Protein AF-0000000071015597 (afdb_homodimer)

Solvent-accessible surface area (backbone atoms only — not comparable to full-atom values): 14481 Å² total; per-residue (Å²): 130,64,57,39,40,35,39,35,37,66,24,44,44,65,69,58,46,46,48,41,46,37,55,70,66,57,22,50,72,36,44,67,60,99,52,34,41,32,31,37,57,75,67,20,45,37,32,45,31,61,30,78,78,44,62,55,61,81,45,61,45,81,52,94,91,37,74,42,58,47,45,27,34,41,39,42,33,54,57,70,58,40,53,51,47,52,52,44,41,51,73,72,67,56,67,55,78,40,62,79,43,77,39,52,77,95,42,74,43,36,27,37,36,31,30,34,58,51,95,41,30,49,38,33,38,43,28,21,43,94,46,78,75,28,78,54,36,108,130,63,56,37,40,34,38,36,36,65,23,44,44,65,68,58,46,46,49,42,46,37,57,71,67,58,22,52,72,35,43,68,61,100,53,34,39,31,31,36,58,76,68,20,44,37,30,45,30,60,29,78,78,43,63,52,62,81,44,59,44,82,52,95,92,37,74,41,58,47,46,28,32,41,40,41,34,52,58,69,57,38,52,50,47,52,52,46,41,52,72,70,68,54,68,56,78,41,63,81,43,76,40,52,75,96,42,76,44,36,28,38,38,33,26,35,58,52,96,40,32,51,38,34,39,43,30,21,43,94,45,78,73,29,79,54,36,110

Nearest PDB structures (foldseek):
  3rri-assembly1_A  TM=9.000E-01  e=1.721E-13  Alicyclobacillus acidocaldarius subsp. acidocaldarius DSM 446
  4nb2-assembly1_A  TM=8.132E-01  e=4.014E-09  Staphylococcus aureus subsp. aureus N315
  4naz-assembly1_A  TM=7.821E-01  e=4.014E-09  Staphylococcus aureus subsp. aureus N315
  4nb1-assembly1_A  TM=8.183E-01  e=1.253E-08  Staphylococcus aureus subsp. aureus N315
  4mym-assembly1_A-2  TM=6.685E-01  e=1.077E-07  Nocardioides sp. JS614

Organism: NCBI:txid2759526

pLDDT: mean 95.45, std 4.07, range [83.31, 98.88]

Radius of gyration: 17.62 Å; Cα contacts (8 Å, |Δi|>4): 643; chains: 2; bounding box: 44×46×38 Å

Foldseek 3Di:
DDAAAEEEDEFLDVVLVCCCCCPLQVWDWDDDDPAKTWTQRVNHTYMYGHDNPQAAFDQFDDDQRDTHTPPEEEEADAPVVVVVSLVSCVVVVFDWPAHWDWGPVPHQLTKTKTWGARPRNHIYMYIYDPDPVSNPGD/DDAAAEEEDEFLDVVLVCCCCCPLQVWDWDDDDPAKTWTQRVNHTYMYGHDNPQAAQDQFDDDQRDTHTPPEEEEADAPVVVVVSLVSCVVVVFDWPAHWDWGPVPHQLTKTKTWGARPRNHIYMYIYDPDPVSNPTD

Secondary structure (DSSP, 8-state):
-PPPEEEEEEES-HHHHIIIIIIIS-PEEEEE-SSEEEEEETTEEEEEEE-TT------EEEETTEEEESSEEEEEE-HHHHHHHHHHHHHTTPPEEEEEEEESTTSTT-EEEEEEE-TT--EEEEEE-SSGGGTT--/-PPPEEEEEEES-HHHHIIIIIIIS-PEEEEE-SSEEEEEETTEEEEEEE-TT------EEEETTEEEESSEEEEEE-HHHHHHHHHHHHHTTPPEEEEEEEESTTSTT-EEEEEEE-TT--EEEEEE-SSGGGTT--

Structure (mmCIF, N/CA/C/O backbone):
data_AF-0000000071015597-model_v1
#
loop_
_entity.id
_entity.type
_entity.pdbx_description
1 polymer 'VOC family protein'
#
loop_
_atom_site.group_PDB
_atom_site.id
_atom_site.type_symbol
_atom_site.label_atom_id
_atom_site.label_alt_id
_atom_site.label_comp_id
_atom_site.label_asym_id
_atom_site.label_entity_id
_atom_site.label_seq_id
_atom_site.pdbx_PDB_ins_code
_atom_site.Cartn_x
_atom_site.Cartn_y
_atom_site.Cartn_z
_atom_site.occupancy
_atom_site.B_iso_or_equiv
_atom_site.auth_seq_id
_atom_site.auth_comp_id
_atom_site.auth_asym_id
_atom_site.auth_atom_id
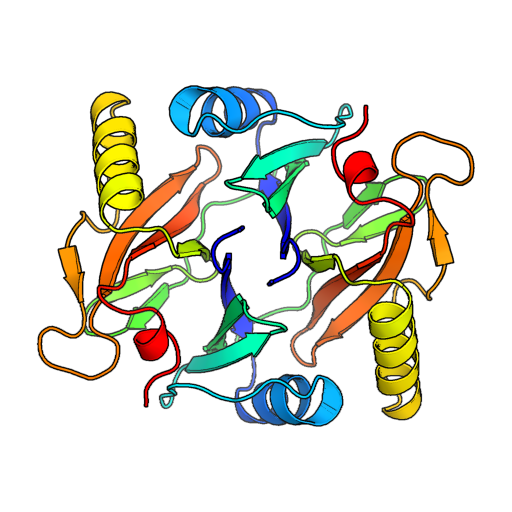_atom_site.pdbx_PDB_model_num
ATOM 1 N N . MET A 1 1 ? 3.605 -4.27 18.156 1 84.38 1 MET A N 1
ATOM 2 C CA . MET A 1 1 ? 2.898 -4.879 17.031 1 84.38 1 MET A CA 1
ATOM 3 C C . MET A 1 1 ? 2.629 -3.852 15.938 1 84.38 1 MET A C 1
ATOM 5 O O . MET A 1 1 ? 2.232 -2.721 16.219 1 84.38 1 MET A O 1
ATOM 9 N N . ILE A 1 2 ? 2.861 -4.164 14.633 1 94.38 2 ILE A N 1
ATOM 10 C CA . ILE A 1 2 ? 2.689 -3.162 13.586 1 94.38 2 ILE A CA 1
ATOM 11 C C . ILE A 1 2 ? 1.202 -2.887 13.375 1 94.38 2 ILE A C 1
ATOM 13 O O . ILE A 1 2 ? 0.354 -3.689 13.773 1 94.38 2 ILE A O 1
ATOM 17 N N . ARG A 1 3 ? 0.887 -1.671 12.906 1 97.5 3 ARG A N 1
ATOM 18 C CA . ARG A 1 3 ? -0.474 -1.214 12.641 1 97.5 3 ARG A CA 1
ATOM 19 C C . ARG A 1 3 ? -0.886 -1.519 11.211 1 97.5 3 ARG A C 1
ATOM 21 O O . ARG A 1 3 ? -0.033 -1.672 10.328 1 97.5 3 ARG A O 1
ATOM 28 N N . PRO A 1 4 ? -2.195 -1.673 10.938 1 98.19 4 PRO A N 1
ATOM 29 C CA . PRO A 1 4 ? -2.627 -2.002 9.578 1 98.19 4 PRO A CA 1
ATOM 30 C C . PRO A 1 4 ? -2.23 -0.937 8.555 1 98.19 4 PRO A C 1
ATOM 32 O O . PRO A 1 4 ? -2.289 0.26 8.852 1 98.19 4 PRO A O 1
ATOM 35 N N . PHE A 1 5 ? -1.767 -1.398 7.41 1 98.81 5 PHE A N 1
ATOM 36 C CA . PHE A 1 5 ? -1.546 -0.527 6.262 1 98.81 5 PHE A CA 1
ATOM 37 C C . PHE A 1 5 ? -2.859 -0.22 5.555 1 98.81 5 PHE A C 1
ATOM 39 O O . PHE A 1 5 ? -3.832 -0.968 5.688 1 98.81 5 PHE A O 1
ATOM 46 N N . HIS A 1 6 ? -2.934 0.905 4.867 1 98.75 6 HIS A N 1
ATOM 47 C CA . HIS A 1 6 ? -4.07 1.326 4.062 1 98.75 6 HIS A CA 1
ATOM 48 C C . HIS A 1 6 ? -3.643 1.659 2.635 1 98.75 6 HIS A C 1
ATOM 50 O O . HIS A 1 6 ? -2.689 2.414 2.43 1 98.75 6 HIS A O 1
ATOM 56 N N . LEU A 1 7 ? -4.262 1.095 1.661 1 98.88 7 LEU A N 1
ATOM 57 C CA . LEU A 1 7 ? -4.012 1.386 0.254 1 98.88 7 LEU A CA 1
ATOM 58 C C . LEU A 1 7 ? -5.32 1.49 -0.521 1 98.88 7 LEU A C 1
ATOM 60 O O . LEU A 1 7 ? -6.172 0.605 -0.429 1 98.88 7 LEU A O 1
ATOM 64 N N . ALA A 1 8 ? -5.508 2.549 -1.212 1 98.81 8 ALA A N 1
ATOM 65 C CA . ALA A 1 8 ? -6.566 2.705 -2.205 1 98.81 8 ALA A CA 1
ATOM 66 C C . ALA A 1 8 ? -5.996 2.693 -3.621 1 98.81 8 ALA A C 1
ATOM 68 O O . ALA A 1 8 ? -4.973 3.326 -3.893 1 98.81 8 ALA A O 1
ATOM 69 N N . PHE A 1 9 ? -6.559 1.947 -4.48 1 98.62 9 PHE A N 1
ATOM 70 C CA . PHE A 1 9 ? -6.055 1.777 -5.84 1 98.62 9 PHE A CA 1
ATOM 71 C C . PHE A 1 9 ? -7.199 1.618 -6.828 1 98.62 9 PHE A C 1
ATOM 73 O O . PHE A 1 9 ? -8.312 1.245 -6.445 1 98.62 9 PHE A O 1
ATOM 80 N N . PRO A 1 10 ? -6.988 1.974 -8.062 1 98.38 10 PRO A N 1
ATOM 81 C CA . PRO A 1 10 ? -8.07 1.931 -9.055 1 98.38 10 PRO A CA 1
ATOM 82 C C . PRO A 1 10 ? -8.312 0.524 -9.594 1 98.38 10 PRO A C 1
ATOM 84 O O . PRO A 1 10 ? -7.371 -0.253 -9.758 1 98.38 10 PRO A O 1
ATOM 87 N N . VAL A 1 11 ? -9.531 0.212 -9.859 1 98.56 11 VAL A N 1
ATOM 88 C CA . VAL A 1 11 ? -9.93 -0.973 -10.617 1 98.56 11 VAL A CA 1
ATOM 89 C C . VAL A 1 11 ? -10.938 -0.583 -11.688 1 98.56 11 VAL A C 1
ATOM 91 O O . VAL A 1 11 ? -11.727 0.35 -11.508 1 98.56 11 VAL A O 1
ATOM 94 N N . HIS A 1 12 ? -10.992 -1.301 -12.812 1 98.12 12 HIS A N 1
ATOM 95 C CA . HIS A 1 12 ? -11.875 -0.946 -13.922 1 98.12 12 HIS A CA 1
ATOM 96 C C . HIS A 1 12 ? -13.266 -1.544 -13.727 1 98.12 12 HIS A C 1
ATOM 98 O O . HIS A 1 12 ? -14.219 -1.151 -14.414 1 98.12 12 HIS A O 1
ATOM 104 N N . ASP A 1 13 ? -13.359 -2.529 -12.797 1 98.12 13 ASP A N 1
ATOM 105 C CA . ASP A 1 13 ? -14.594 -3.275 -12.594 1 98.12 13 ASP A CA 1
ATOM 106 C C . ASP A 1 13 ? -14.68 -3.809 -11.164 1 98.12 13 ASP A C 1
ATOM 108 O O . ASP A 1 13 ? -13.875 -4.645 -10.758 1 98.12 13 ASP A O 1
ATOM 112 N N . LEU A 1 14 ? -15.695 -3.393 -10.367 1 98.19 14 LEU A N 1
ATOM 113 C CA . LEU A 1 14 ? -15.789 -3.748 -8.953 1 98.19 14 LEU A CA 1
ATOM 114 C C . LEU A 1 14 ? -16.203 -5.207 -8.789 1 98.19 14 LEU A C 1
ATOM 116 O O . LEU A 1 14 ? -15.773 -5.871 -7.844 1 98.19 14 LEU A O 1
ATOM 120 N N . ALA A 1 15 ? -17.031 -5.695 -9.695 1 98.38 15 ALA A N 1
ATOM 121 C CA . ALA A 1 15 ? -17.422 -7.102 -9.617 1 98.38 15 ALA A CA 1
ATOM 122 C C . ALA A 1 15 ? -16.219 -8.016 -9.828 1 98.38 15 ALA A C 1
ATOM 124 O O . ALA A 1 15 ? -16.062 -9.023 -9.133 1 98.38 15 ALA A O 1
ATOM 125 N N . ALA A 1 16 ? -15.43 -7.668 -10.812 1 98.31 16 ALA A N 1
ATOM 126 C CA . ALA A 1 16 ? -14.203 -8.422 -11.047 1 98.31 16 ALA A CA 1
ATOM 127 C C . ALA A 1 16 ? -13.273 -8.344 -9.844 1 98.31 16 ALA A C 1
ATOM 129 O O . ALA A 1 16 ? -12.641 -9.344 -9.469 1 98.31 16 ALA A O 1
ATOM 130 N N . ALA A 1 17 ? -13.188 -7.176 -9.219 1 98.62 17 ALA A N 1
ATOM 131 C CA . ALA A 1 17 ? -12.359 -7 -8.031 1 98.62 17 ALA A CA 1
ATOM 132 C C . ALA A 1 17 ? -12.859 -7.875 -6.883 1 98.62 17 ALA A C 1
ATOM 134 O O . ALA A 1 17 ? -12.062 -8.531 -6.207 1 98.62 17 ALA A O 1
ATOM 135 N N . ARG A 1 18 ? -14.125 -7.855 -6.684 1 98.38 18 ARG A N 1
ATOM 136 C CA . ARG A 1 18 ? -14.727 -8.664 -5.621 1 98.38 18 ARG A CA 1
ATOM 137 C C . ARG A 1 18 ? -14.438 -10.141 -5.832 1 98.38 18 ARG A C 1
ATOM 139 O O . ARG A 1 18 ? -14.102 -10.852 -4.883 1 98.38 18 ARG A O 1
ATOM 146 N N . ALA A 1 19 ? -14.57 -10.602 -7.047 1 98.19 19 ALA A N 1
ATOM 147 C CA . ALA A 1 19 ? -14.312 -12 -7.363 1 98.19 19 ALA A CA 1
ATOM 148 C C . ALA A 1 19 ? -12.852 -12.367 -7.102 1 98.19 19 ALA A C 1
ATOM 150 O O . ALA A 1 19 ? -12.562 -13.461 -6.605 1 98.19 19 ALA A O 1
ATOM 151 N N . PHE A 1 20 ? -11.992 -11.484 -7.41 1 98.75 20 PHE A N 1
ATOM 152 C CA . PHE A 1 20 ? -10.562 -11.742 -7.266 1 98.75 20 PHE A CA 1
ATOM 153 C C . PHE A 1 20 ? -10.141 -11.633 -5.809 1 98.75 20 PHE A C 1
ATOM 155 O O . PHE A 1 20 ? -9.633 -12.602 -5.23 1 98.75 20 PHE A O 1
ATOM 162 N N . TYR A 1 21 ? -10.281 -10.484 -5.156 1 98.81 21 TYR A N 1
ATOM 163 C CA . TYR A 1 21 ? -9.781 -10.242 -3.809 1 98.81 21 TYR A CA 1
ATOM 164 C C . TYR A 1 21 ? -10.578 -11.039 -2.781 1 98.81 21 TYR A C 1
ATOM 166 O O . TYR A 1 21 ? -10.008 -11.57 -1.827 1 98.81 21 TYR A O 1
ATOM 174 N N . GLY A 1 22 ? -11.875 -11.094 -2.996 1 97.81 22 GLY A N 1
ATOM 175 C CA . GLY A 1 22 ? -12.703 -11.883 -2.096 1 97.81 22 GLY A CA 1
ATOM 176 C C . GLY A 1 22 ? -12.594 -13.375 -2.33 1 97.81 22 GLY A C 1
ATOM 177 O O . GLY A 1 22 ? -12.5 -14.148 -1.378 1 97.81 22 GLY A O 1
ATOM 178 N N . GLY A 1 23 ? -12.68 -13.836 -3.582 1 96.69 23 GLY A N 1
ATOM 179 C CA . GLY A 1 23 ? -12.672 -15.242 -3.945 1 96.69 23 GLY A CA 1
ATOM 180 C C . GLY A 1 23 ? -11.281 -15.844 -3.963 1 96.69 23 GLY A C 1
ATOM 181 O O . GLY A 1 23 ? -10.859 -16.484 -2.994 1 96.69 23 GLY A O 1
ATOM 182 N N . VAL A 1 24 ? -10.5 -15.414 -4.91 1 96.81 24 VAL A N 1
ATOM 183 C CA . VAL A 1 24 ? -9.18 -16 -5.141 1 96.81 24 VAL A CA 1
ATOM 184 C C . VAL A 1 24 ? -8.266 -15.688 -3.955 1 96.81 24 VAL A C 1
ATOM 186 O O . VAL A 1 24 ? -7.613 -16.594 -3.416 1 96.81 24 VAL A O 1
ATOM 189 N N . MET A 1 25 ? -8.266 -14.469 -3.488 1 98.06 25 MET A N 1
ATOM 190 C CA . MET A 1 25 ? -7.332 -14.031 -2.451 1 98.06 25 MET A CA 1
ATOM 191 C C . MET A 1 25 ? -7.883 -14.336 -1.062 1 98.06 25 MET A C 1
ATOM 193 O O . MET A 1 25 ? -7.145 -14.305 -0.077 1 98.06 25 MET A O 1
ATOM 197 N N . GLY A 1 26 ? -9.203 -14.516 -0.986 1 97.38 26 GLY A N 1
ATOM 198 C CA . GLY A 1 26 ? -9.812 -14.906 0.274 1 97.38 26 GLY A CA 1
ATOM 199 C C . GLY A 1 26 ? -9.969 -13.75 1.248 1 97.38 26 GLY A C 1
ATOM 200 O O . GLY A 1 26 ? -10.078 -13.969 2.457 1 97.38 26 GLY A O 1
ATOM 201 N N . CYS A 1 27 ? -9.922 -12.531 0.77 1 97.75 27 CYS A N 1
ATOM 202 C CA . CYS A 1 27 ? -10.047 -11.367 1.641 1 97.75 27 CYS A CA 1
ATOM 203 C C . CYS A 1 27 ? -11.492 -11.164 2.076 1 97.75 27 CYS A C 1
ATOM 205 O O . CYS A 1 27 ? -12.398 -11.188 1.248 1 97.75 27 CYS A O 1
ATOM 207 N N . ALA A 1 28 ? -11.68 -10.969 3.352 1 97.31 28 ALA A N 1
ATOM 208 C CA . ALA A 1 28 ? -12.992 -10.531 3.82 1 97.31 28 ALA A CA 1
ATOM 209 C C . ALA A 1 28 ? -13.32 -9.133 3.307 1 97.31 28 ALA A C 1
ATOM 211 O O . ALA A 1 28 ? -12.445 -8.266 3.258 1 97.31 28 ALA A O 1
ATOM 212 N N . GLU A 1 29 ? -14.594 -8.945 2.961 1 96.31 29 GLU A N 1
ATOM 213 C CA . GLU A 1 29 ? -15.062 -7.641 2.52 1 96.31 29 GLU A CA 1
ATOM 214 C C . GLU A 1 29 ? -15.539 -6.797 3.701 1 96.31 29 GLU A C 1
ATOM 216 O O . GLU A 1 29 ? -16.188 -7.309 4.613 1 96.31 29 GLU A O 1
ATOM 221 N N . GLY A 1 30 ? -15.078 -5.566 3.756 1 93.81 30 GLY A N 1
ATOM 222 C C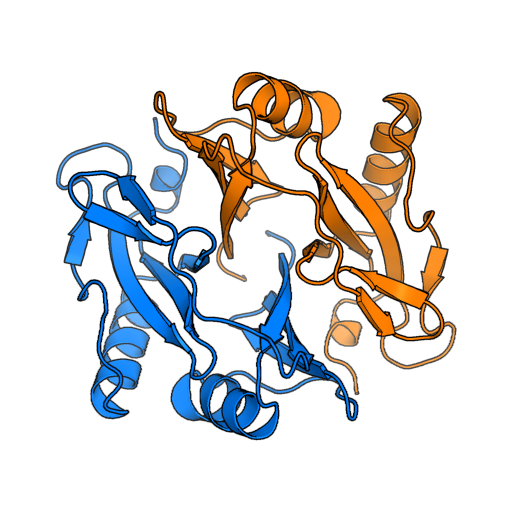A . GLY A 1 30 ? -15.609 -4.605 4.707 1 93.81 30 GLY A CA 1
ATOM 223 C C . GLY A 1 30 ? -16.75 -3.779 4.145 1 93.81 30 GLY A C 1
ATOM 224 O O . GLY A 1 30 ? -17.703 -4.324 3.574 1 93.81 30 GLY A O 1
ATOM 225 N N . ARG A 1 31 ? -16.719 -2.461 4.398 1 92 31 ARG A N 1
ATOM 226 C CA . ARG A 1 31 ? -17.703 -1.543 3.836 1 92 31 ARG A CA 1
ATOM 227 C C . ARG A 1 31 ? -17.531 -1.417 2.326 1 92 31 ARG A C 1
ATOM 229 O O . ARG A 1 31 ? -16.438 -1.615 1.801 1 92 31 ARG A O 1
ATOM 236 N N . SER A 1 32 ? -18.609 -1.176 1.72 1 93.94 32 SER A N 1
ATOM 237 C CA . SER A 1 32 ? -18.562 -0.966 0.277 1 93.94 32 SER A CA 1
ATOM 238 C C . SER A 1 32 ? -19.641 0.028 -0.166 1 93.94 32 SER A C 1
ATOM 240 O O . SER A 1 32 ? -20.516 0.388 0.616 1 93.94 32 SER A O 1
ATOM 242 N N . SER A 1 33 ? -19.422 0.57 -1.292 1 93.31 33 SER A N 1
ATOM 243 C CA . SER A 1 33 ? -20.375 1.414 -1.993 1 93.31 33 SER A CA 1
ATOM 244 C C . SER A 1 33 ? -20.484 1.021 -3.463 1 93.31 33 SER A C 1
ATOM 246 O O . SER A 1 33 ? -20 -0.035 -3.867 1 93.31 33 SER A O 1
ATOM 248 N N . GLU A 1 34 ? -21.203 1.851 -4.223 1 95.31 34 GLU A N 1
ATOM 249 C CA . GLU A 1 34 ? -21.281 1.624 -5.664 1 95.31 34 GLU A CA 1
ATOM 250 C C . GLU A 1 34 ? -19.969 1.965 -6.352 1 95.31 34 GLU A C 1
ATOM 252 O O . GLU A 1 34 ? -19.734 1.587 -7.504 1 95.31 34 GLU A O 1
ATOM 257 N N . ARG A 1 35 ? -19.062 2.613 -5.582 1 96.19 35 ARG A N 1
ATOM 258 C CA . ARG A 1 35 ? -17.875 3.135 -6.262 1 96.19 35 ARG A CA 1
ATOM 259 C C . ARG A 1 35 ? -16.609 2.537 -5.68 1 96.19 35 ARG A C 1
ATOM 261 O O . ARG A 1 35 ? -15.523 2.689 -6.254 1 96.19 35 ARG A O 1
ATOM 268 N N . TRP A 1 36 ? -16.703 1.847 -4.543 1 97 36 TRP A N 1
ATOM 269 C CA . TRP A 1 36 ? -15.492 1.293 -3.941 1 97 36 TRP A CA 1
ATOM 270 C C . TRP A 1 36 ? -15.828 0.124 -3.023 1 97 36 TRP A C 1
ATOM 272 O O . TRP A 1 36 ? -16.969 -0.013 -2.574 1 97 36 TRP A O 1
ATOM 282 N N . ILE A 1 37 ? -14.898 -0.746 -2.789 1 97.38 37 ILE A N 1
ATOM 283 C CA . ILE A 1 37 ? -15.031 -1.903 -1.91 1 97.38 37 ILE A CA 1
ATOM 284 C C . ILE A 1 37 ? -13.812 -1.996 -0.993 1 97.38 37 ILE A C 1
ATOM 286 O O . ILE A 1 37 ? -12.672 -1.961 -1.461 1 97.38 37 ILE A O 1
ATOM 290 N N . ASP A 1 38 ? -14.086 -2.15 0.263 1 96.69 38 ASP A N 1
ATOM 291 C CA . ASP A 1 38 ? -13.055 -2.396 1.269 1 96.69 38 ASP A CA 1
ATOM 292 C C . ASP A 1 38 ? -12.781 -3.891 1.413 1 96.69 38 ASP A C 1
ATOM 294 O O . ASP A 1 38 ? -13.711 -4.695 1.526 1 96.69 38 ASP A O 1
ATOM 298 N N . PHE A 1 39 ? -11.453 -4.242 1.392 1 98.19 39 PHE A N 1
ATOM 299 C CA . PHE A 1 39 ? -11.07 -5.629 1.628 1 98.19 39 PHE A CA 1
ATOM 300 C C . PHE A 1 39 ? -10.055 -5.723 2.764 1 98.19 39 PHE A C 1
ATOM 302 O O . PHE A 1 39 ? -9.219 -4.832 2.93 1 98.19 39 PHE A O 1
ATOM 309 N N . ASP A 1 40 ? -10.117 -6.746 3.541 1 98.12 40 ASP A N 1
ATOM 310 C CA . ASP A 1 40 ? -9.094 -7.117 4.512 1 98.12 40 ASP A CA 1
ATOM 311 C C . ASP A 1 40 ? -8.031 -8.008 3.875 1 98.12 40 ASP A C 1
ATOM 313 O O . ASP A 1 40 ? -8.234 -9.219 3.734 1 98.12 40 ASP A O 1
ATOM 317 N N . LEU A 1 41 ? -6.934 -7.488 3.467 1 98.38 41 LEU A N 1
ATOM 318 C CA . LEU A 1 41 ? -5.816 -8.258 2.932 1 98.38 41 LEU A CA 1
ATOM 319 C C . LEU A 1 41 ? -4.828 -8.617 4.035 1 98.38 41 LEU A C 1
ATOM 321 O O . LEU A 1 41 ? -3.885 -7.867 4.297 1 98.38 41 LEU A O 1
ATOM 325 N N . PHE A 1 42 ? -4.969 -9.75 4.684 1 97.56 42 PHE A N 1
ATOM 326 C CA . PHE A 1 42 ? -4.102 -10.242 5.75 1 97.56 42 PHE A CA 1
ATOM 327 C C . PHE A 1 42 ? -4 -9.219 6.875 1 97.56 42 PHE A C 1
ATOM 329 O O . PHE A 1 42 ? -2.912 -8.977 7.398 1 97.56 42 PHE A O 1
ATOM 336 N N . GLY A 1 43 ? -5.059 -8.523 7.156 1 96.88 43 GLY A N 1
ATOM 337 C CA . GLY A 1 43 ? -5.086 -7.578 8.258 1 96.88 43 GLY A CA 1
ATOM 338 C C . GLY A 1 43 ? -4.918 -6.141 7.812 1 96.88 43 GLY A C 1
ATOM 339 O O . GLY A 1 43 ? -5.047 -5.215 8.617 1 96.88 43 GLY A O 1
ATOM 340 N N . HIS A 1 44 ? -4.621 -5.91 6.547 1 98.44 44 HIS A N 1
ATOM 341 C CA . HIS A 1 44 ? -4.441 -4.574 5.992 1 98.44 44 HIS A CA 1
ATOM 342 C C . HIS A 1 44 ? -5.68 -4.121 5.227 1 98.44 44 HIS A C 1
ATOM 344 O O . HIS A 1 44 ? -6.34 -4.93 4.574 1 98.44 44 HIS A O 1
ATOM 350 N N . GLN A 1 45 ? -5.98 -2.852 5.293 1 98.38 45 GLN A N 1
ATOM 351 C CA . GLN A 1 45 ? -7.129 -2.293 4.59 1 98.38 45 GLN A CA 1
ATOM 352 C C . GLN A 1 45 ? -6.754 -1.866 3.174 1 98.38 45 GLN A C 1
ATOM 354 O O . GLN A 1 45 ? -6.012 -0.9 2.988 1 98.38 45 GLN A O 1
ATOM 359 N N . ILE A 1 46 ? -7.203 -2.605 2.201 1 98.75 46 ILE A N 1
ATOM 360 C CA . ILE A 1 46 ? -7.074 -2.164 0.817 1 98.75 46 ILE A CA 1
ATOM 361 C C . ILE A 1 46 ? -8.453 -1.822 0.256 1 98.75 46 ILE A C 1
ATOM 363 O O . ILE A 1 46 ? -9.445 -2.467 0.6 1 98.75 46 ILE A O 1
ATOM 367 N N . VAL A 1 47 ? -8.508 -0.782 -0.504 1 98.56 47 VAL A N 1
ATOM 368 C CA . VAL A 1 47 ? -9.781 -0.302 -1.036 1 98.56 47 VAL A CA 1
ATOM 369 C C . VAL A 1 47 ? -9.703 -0.204 -2.559 1 98.56 47 VAL A C 1
ATOM 371 O O . VAL A 1 47 ? -8.883 0.543 -3.096 1 98.56 47 VAL A O 1
ATOM 374 N N . ALA A 1 48 ? -10.484 -0.962 -3.24 1 98.62 48 ALA A N 1
ATOM 375 C CA . ALA A 1 48 ? -10.633 -0.882 -4.691 1 98.62 48 ALA A CA 1
ATOM 376 C C . ALA A 1 48 ? -11.602 0.227 -5.082 1 98.62 48 ALA A C 1
ATOM 378 O O . ALA A 1 48 ? -12.781 0.181 -4.727 1 98.62 48 ALA A O 1
ATOM 379 N N . HIS A 1 49 ? -11.117 1.242 -5.766 1 98.44 49 HIS A N 1
ATOM 380 C CA . HIS A 1 49 ? -11.953 2.336 -6.254 1 98.44 49 HIS A CA 1
ATOM 381 C C . HIS A 1 49 ? -12.258 2.176 -7.738 1 98.44 49 HIS A C 1
ATOM 383 O O . HIS A 1 49 ? -11.344 1.976 -8.547 1 98.44 49 HIS A O 1
ATOM 389 N N . LEU A 1 50 ? -13.5 2.324 -8.086 1 97.88 50 LEU A N 1
ATOM 390 C CA . LEU A 1 50 ? -13.922 2.193 -9.477 1 97.88 50 LEU A CA 1
ATOM 391 C C . LEU A 1 50 ? -13.375 3.34 -10.32 1 97.88 50 LEU A C 1
ATOM 393 O O . LEU A 1 50 ? -13.594 4.512 -10 1 97.88 50 LEU A O 1
ATOM 397 N N . ASP A 1 51 ? -12.641 3.02 -11.258 1 97.12 51 ASP A N 1
ATOM 398 C CA . ASP A 1 51 ? -12.188 3.875 -12.352 1 97.12 51 ASP A CA 1
ATOM 399 C C . ASP A 1 51 ? -12.281 3.15 -13.688 1 97.12 51 ASP A C 1
ATOM 401 O O . ASP A 1 51 ? -11.367 2.424 -14.078 1 97.12 51 ASP A O 1
ATOM 405 N N . PRO A 1 52 ? -13.281 3.41 -14.438 1 93.5 52 PRO A N 1
ATOM 406 C CA . PRO A 1 52 ? -13.477 2.689 -15.695 1 93.5 52 PRO A CA 1
ATOM 407 C C . PRO A 1 52 ? -12.297 2.848 -16.656 1 93.5 52 PRO A C 1
ATOM 409 O O . PRO A 1 52 ? -12.148 2.055 -17.594 1 93.5 52 PRO A O 1
ATOM 412 N N . GLN A 1 53 ? -11.5 3.861 -16.391 1 93.56 53 GLN A N 1
ATOM 413 C CA . GLN A 1 53 ? -10.367 4.105 -17.266 1 93.56 53 GLN A CA 1
ATOM 414 C C . GLN A 1 53 ? -9.078 3.545 -16.672 1 93.56 53 GLN A C 1
ATOM 416 O O . GLN A 1 53 ? -7.988 3.791 -17.188 1 93.56 53 GLN A O 1
ATOM 421 N N . ALA A 1 54 ? -9.234 2.787 -15.555 1 93.44 54 ALA A N 1
ATOM 422 C CA . ALA A 1 54 ? -8.055 2.176 -14.953 1 93.44 54 ALA A CA 1
ATOM 423 C C . ALA A 1 54 ? -7.309 1.304 -15.961 1 93.44 54 ALA A C 1
ATOM 425 O O . ALA A 1 54 ? -7.93 0.549 -16.719 1 93.44 54 ALA A O 1
ATOM 426 N N . GLN A 1 55 ? -5.973 1.49 -15.984 1 90.75 55 GLN A N 1
ATOM 427 C CA . GLN A 1 55 ? -5.141 0.756 -16.922 1 90.75 55 GLN A CA 1
ATOM 428 C C . GLN A 1 55 ? -4.145 -0.147 -16.203 1 90.75 55 GLN A C 1
ATOM 430 O O . GLN A 1 55 ? -3.818 0.089 -15.039 1 90.75 55 GLN A O 1
ATOM 435 N N . SER A 1 56 ? -3.674 -1.08 -16.953 1 93.88 56 SER A N 1
ATOM 436 C CA . SER A 1 56 ? -2.654 -1.977 -16.406 1 93.88 56 SER A CA 1
ATOM 437 C C . SER A 1 56 ? -1.339 -1.241 -16.188 1 93.88 56 SER A C 1
ATOM 439 O O . SER A 1 56 ? -0.955 -0.379 -16.969 1 93.88 56 SER A O 1
ATOM 441 N N . VAL A 1 57 ? -0.688 -1.664 -15.148 1 92.81 57 VAL A N 1
ATOM 442 C CA . VAL A 1 57 ? 0.642 -1.128 -14.875 1 92.81 57 VAL A CA 1
ATOM 443 C C . VAL A 1 57 ? 1.592 -1.515 -16.016 1 92.81 57 VAL A C 1
ATOM 445 O O . VAL A 1 57 ? 1.718 -2.693 -16.344 1 92.81 57 VAL A O 1
ATOM 448 N N . VAL A 1 58 ? 2.24 -0.48 -16.578 1 89.88 58 VAL A N 1
ATOM 449 C CA . VAL A 1 58 ? 3.092 -0.763 -17.734 1 89.88 58 VAL A CA 1
ATOM 450 C C . VAL A 1 58 ? 4.52 -0.31 -17.438 1 89.88 58 VAL A C 1
ATOM 452 O O . VAL A 1 58 ? 5.453 -0.669 -18.156 1 89.88 58 VAL A O 1
ATOM 455 N N . VAL A 1 59 ? 4.742 0.377 -16.391 1 91.94 59 VAL A N 1
ATOM 456 C CA . VAL A 1 59 ? 6.066 0.87 -16.016 1 91.94 59 VAL A CA 1
ATOM 457 C C . VAL A 1 59 ? 6.789 -0.179 -15.172 1 91.94 59 VAL A C 1
ATOM 459 O O . VAL A 1 59 ? 6.18 -0.838 -14.328 1 91.94 59 VAL A O 1
ATOM 462 N N . SER A 1 60 ? 8.055 -0.29 -15.383 1 94.25 60 SER A N 1
ATOM 463 C CA . SER A 1 60 ? 8.852 -1.227 -14.594 1 94.25 60 SER A CA 1
ATOM 464 C C . SER A 1 60 ? 10.25 -0.675 -14.328 1 94.25 60 SER A C 1
ATOM 466 O O . SER A 1 60 ? 10.703 0.237 -15.023 1 94.25 60 SER A O 1
ATOM 468 N N . ASN A 1 61 ? 10.797 -1.112 -13.328 1 92.88 61 ASN A N 1
ATOM 469 C CA . ASN A 1 61 ? 12.164 -0.793 -12.945 1 92.88 61 ASN A CA 1
ATOM 470 C C . ASN A 1 61 ? 12.984 -2.055 -12.703 1 92.88 61 ASN A C 1
ATOM 472 O O . ASN A 1 61 ? 12.477 -3.035 -12.156 1 92.88 61 ASN A O 1
ATOM 476 N N . PRO A 1 62 ? 14.203 -2.01 -13.141 1 91.38 62 PRO A N 1
ATOM 477 C CA . PRO A 1 62 ? 15.047 -3.188 -12.898 1 91.38 62 PRO A CA 1
ATOM 478 C C . PRO A 1 62 ? 15.406 -3.363 -11.43 1 91.38 62 PRO A C 1
ATOM 480 O O . PRO A 1 62 ? 15.867 -2.416 -10.781 1 91.38 62 PRO A O 1
ATOM 483 N N . VAL A 1 63 ? 15.195 -4.547 -10.875 1 88.06 63 VAL A N 1
ATOM 484 C CA . VAL A 1 63 ? 15.578 -4.945 -9.523 1 88.06 63 VAL A CA 1
ATOM 485 C C . VAL A 1 63 ? 16.125 -6.371 -9.539 1 88.06 63 VAL A C 1
ATOM 487 O O . VAL A 1 63 ? 15.406 -7.316 -9.867 1 88.06 63 VAL A O 1
ATOM 490 N N . ASP A 1 64 ? 17.328 -6.492 -9.234 1 85.69 64 ASP A N 1
ATOM 491 C CA . ASP A 1 64 ? 17.969 -7.797 -9.156 1 85.69 64 ASP A CA 1
ATOM 492 C C . ASP A 1 64 ? 17.734 -8.609 -10.422 1 85.69 64 ASP A C 1
ATOM 494 O O . ASP A 1 64 ? 17.297 -9.758 -10.359 1 85.69 64 ASP A O 1
ATOM 498 N N . GLY A 1 65 ? 17.828 -8.086 -11.547 1 85.31 65 GLY A N 1
ATOM 499 C CA . GLY A 1 65 ? 17.781 -8.781 -12.82 1 85.31 65 GLY A CA 1
ATOM 500 C C . GLY A 1 65 ? 16.375 -8.961 -13.352 1 85.31 65 GLY A C 1
ATOM 501 O O . GLY A 1 65 ? 16.172 -9.617 -14.383 1 85.31 65 GLY A O 1
ATOM 502 N N . HIS A 1 66 ? 15.406 -8.438 -12.695 1 90.31 66 HIS A N 1
ATOM 503 C CA . HIS A 1 66 ? 14.023 -8.516 -13.141 1 90.31 66 HIS A CA 1
ATOM 504 C C . HIS A 1 66 ? 13.438 -7.125 -13.367 1 90.31 66 HIS A C 1
ATOM 506 O O . HIS A 1 66 ? 13.844 -6.164 -12.711 1 90.31 66 HIS A O 1
ATOM 512 N N . ASP A 1 67 ? 12.531 -7.047 -14.25 1 92.31 67 ASP A N 1
ATOM 513 C CA . ASP A 1 67 ? 11.758 -5.824 -14.43 1 92.31 67 ASP A CA 1
ATOM 514 C C . ASP A 1 67 ? 10.523 -5.82 -13.523 1 92.31 67 ASP A C 1
ATOM 516 O O . ASP A 1 67 ? 9.516 -6.461 -13.844 1 92.31 67 ASP A O 1
ATOM 520 N N . VAL A 1 68 ? 10.641 -5.059 -12.547 1 94.31 68 VAL A N 1
ATOM 521 C CA . VAL A 1 68 ? 9.586 -5.039 -11.531 1 94.31 68 VAL A CA 1
ATOM 522 C C . VAL A 1 68 ? 8.594 -3.916 -11.836 1 94.31 68 VAL A C 1
ATOM 524 O O . VAL A 1 68 ? 8.992 -2.754 -11.977 1 94.31 68 VAL A O 1
ATOM 527 N N . PRO A 1 69 ? 7.324 -4.266 -11.961 1 96.5 69 PRO A N 1
ATOM 528 C CA . PRO A 1 69 ? 6.328 -3.229 -12.234 1 96.5 69 PRO A CA 1
ATOM 529 C C . PRO A 1 69 ? 6.215 -2.205 -11.102 1 96.5 69 PRO A C 1
ATOM 531 O O . PRO A 1 69 ? 6.312 -2.562 -9.93 1 96.5 69 PRO A O 1
ATOM 534 N N . VAL A 1 70 ? 6.004 -0.953 -11.398 1 97.38 70 VAL A N 1
ATOM 535 C CA . VAL A 1 70 ? 5.785 0.136 -10.453 1 97.38 70 VAL A CA 1
ATOM 536 C C . VAL A 1 70 ? 4.57 0.956 -10.883 1 97.38 70 VAL A C 1
ATOM 538 O O . VAL A 1 70 ? 4.547 1.514 -11.984 1 97.38 70 VAL A O 1
ATOM 541 N N . PRO A 1 71 ? 3.586 1.011 -10.094 1 97.81 71 PRO A N 1
ATOM 542 C CA . PRO A 1 71 ? 3.498 0.556 -8.711 1 97.81 71 PRO A CA 1
ATOM 543 C C . PRO A 1 71 ? 3.178 -0.933 -8.594 1 97.81 71 PRO A C 1
ATOM 545 O O . PRO A 1 71 ? 2.76 -1.556 -9.57 1 97.81 71 PRO A O 1
ATOM 548 N N . HIS A 1 72 ? 3.508 -1.499 -7.492 1 98.75 72 HIS A N 1
ATOM 549 C CA . HIS A 1 72 ? 2.988 -2.795 -7.066 1 98.75 72 HIS A CA 1
ATOM 550 C C . HIS A 1 72 ? 2.84 -2.861 -5.551 1 98.75 72 HIS A C 1
ATOM 552 O O . HIS A 1 72 ? 3.414 -2.039 -4.832 1 98.75 72 HIS A O 1
ATOM 558 N N . PHE A 1 73 ? 2.02 -3.814 -5.094 1 98.88 73 PHE A N 1
ATOM 559 C CA . PHE A 1 73 ? 1.8 -3.906 -3.656 1 98.88 73 PHE A CA 1
ATOM 560 C C . PHE A 1 73 ? 1.543 -5.348 -3.238 1 98.88 73 PHE A C 1
ATOM 562 O O . PHE A 1 73 ? 1.278 -6.207 -4.082 1 98.88 73 PHE A O 1
ATOM 569 N N . GLY A 1 74 ? 1.632 -5.57 -1.978 1 98.81 74 GLY A N 1
ATOM 570 C CA . GLY A 1 74 ? 1.358 -6.867 -1.382 1 98.81 74 GLY A CA 1
ATOM 571 C C . GLY A 1 74 ? 1.73 -6.938 0.088 1 98.81 74 GLY A C 1
ATOM 572 O O . GLY A 1 74 ? 1.573 -5.961 0.822 1 98.81 74 GLY A O 1
ATOM 573 N N . VAL A 1 75 ? 2.064 -8.141 0.572 1 98.81 75 VAL A N 1
ATOM 574 C CA . VAL A 1 75 ? 2.348 -8.375 1.984 1 98.81 75 VAL A CA 1
ATOM 575 C C . VAL A 1 75 ? 3.564 -9.289 2.123 1 98.81 75 VAL A C 1
ATOM 577 O O . VAL A 1 75 ? 3.773 -10.18 1.303 1 98.81 75 VAL A O 1
ATOM 580 N N . VAL A 1 76 ? 4.359 -9.031 3.1 1 98.5 76 VAL A N 1
ATOM 581 C CA . VAL A 1 76 ? 5.422 -9.953 3.502 1 98.5 76 VAL A CA 1
ATOM 582 C C . VAL A 1 76 ? 4.844 -11.047 4.398 1 98.5 76 VAL A C 1
ATOM 584 O O . VAL A 1 76 ? 4.562 -10.812 5.574 1 98.5 76 VAL A O 1
ATOM 587 N N . LEU A 1 77 ? 4.715 -12.227 3.85 1 98.12 77 LEU A N 1
ATOM 588 C CA . LEU A 1 77 ? 4.039 -13.32 4.539 1 98.12 77 LEU A CA 1
ATOM 589 C C . LEU A 1 77 ? 5.047 -14.25 5.203 1 98.12 77 LEU A C 1
ATOM 591 O O . LEU A 1 77 ? 6.25 -14.148 4.953 1 98.12 77 LEU A O 1
ATOM 595 N N . THR A 1 78 ? 4.484 -15.078 6.125 1 97 78 THR A N 1
ATOM 596 C CA . THR A 1 78 ? 5.301 -16.219 6.527 1 97 78 THR A CA 1
ATOM 597 C C . THR A 1 78 ? 5.5 -17.172 5.355 1 97 78 THR A C 1
ATOM 599 O O . THR A 1 78 ? 4.699 -17.203 4.418 1 97 78 THR A O 1
ATOM 602 N N . MET A 1 79 ? 6.59 -18.016 5.461 1 96.44 79 MET A N 1
ATOM 603 C CA . MET A 1 79 ? 6.895 -18.922 4.355 1 96.44 79 MET A CA 1
ATOM 604 C C . MET A 1 79 ? 5.734 -19.875 4.109 1 96.44 79 MET A C 1
ATOM 606 O O . MET A 1 79 ? 5.312 -20.078 2.967 1 96.44 79 MET A O 1
ATOM 610 N N . PRO A 1 80 ? 5.07 -20.453 5.133 1 97.31 80 PRO A N 1
ATOM 611 C CA . PRO A 1 80 ? 3.932 -21.328 4.867 1 97.31 80 PRO A CA 1
ATOM 612 C C . PRO A 1 80 ? 2.754 -20.594 4.23 1 97.31 80 PRO A C 1
ATOM 614 O O . PRO A 1 80 ? 2.121 -21.109 3.309 1 97.31 80 PRO A O 1
ATOM 617 N N . ASP A 1 81 ? 2.432 -19.391 4.695 1 97.38 81 ASP A N 1
ATOM 618 C CA . ASP A 1 81 ? 1.332 -18.609 4.129 1 97.38 81 ASP A CA 1
ATOM 619 C C . ASP A 1 81 ? 1.633 -18.203 2.686 1 97.38 81 ASP A C 1
ATOM 621 O O . ASP A 1 81 ? 0.728 -18.156 1.851 1 97.38 81 ASP A O 1
ATOM 625 N N . TRP A 1 82 ? 2.924 -17.875 2.465 1 98.06 82 TRP A N 1
ATOM 626 C CA . TRP A 1 82 ? 3.371 -17.516 1.123 1 98.06 82 TRP A CA 1
ATOM 627 C C . TRP A 1 82 ? 3.197 -18.688 0.159 1 98.06 82 TRP A C 1
ATOM 629 O O . TRP A 1 82 ? 2.68 -18.516 -0.947 1 98.06 82 TRP A O 1
ATOM 639 N N . GLN A 1 83 ? 3.562 -19.875 0.598 1 98.06 83 GLN A N 1
ATOM 640 C CA . GLN A 1 83 ? 3.43 -21.078 -0.219 1 98.06 83 GLN A CA 1
ATOM 641 C C . GLN A 1 83 ? 1.963 -21.422 -0.471 1 98.06 83 GLN A C 1
ATOM 643 O O . GLN A 1 83 ? 1.589 -21.797 -1.582 1 98.06 83 GLN A O 1
ATOM 648 N N . ALA A 1 84 ? 1.18 -21.234 0.525 1 98.25 84 ALA A N 1
ATOM 649 C CA . ALA A 1 84 ? -0.252 -21.484 0.386 1 98.25 84 ALA A CA 1
ATOM 650 C C . ALA A 1 84 ? -0.881 -20.516 -0.624 1 98.25 84 ALA A C 1
ATOM 652 O O . ALA A 1 84 ? -1.73 -20.922 -1.423 1 98.25 84 ALA A O 1
ATOM 653 N N . LEU A 1 85 ? -0.478 -19.297 -0.534 1 98.19 85 LEU A N 1
ATOM 654 C CA . LEU A 1 85 ? -1.002 -18.312 -1.479 1 98.19 85 LEU A CA 1
ATOM 655 C C . LEU A 1 85 ? -0.569 -18.641 -2.902 1 98.19 85 LEU A C 1
ATOM 657 O O . LEU A 1 85 ? -1.366 -18.547 -3.838 1 98.19 85 LEU A O 1
ATOM 661 N N . ALA A 1 86 ? 0.673 -18.969 -3.092 1 98.19 86 ALA A N 1
ATOM 662 C CA . ALA A 1 86 ? 1.169 -19.359 -4.41 1 98.19 86 ALA A CA 1
ATOM 663 C C . ALA A 1 86 ? 0.331 -20.484 -4.996 1 98.19 86 ALA A C 1
ATOM 665 O O . ALA A 1 86 ? -0.06 -20.438 -6.164 1 98.19 86 ALA A O 1
ATOM 666 N N . ALA A 1 87 ? 0.069 -21.438 -4.203 1 98.12 87 ALA A N 1
ATOM 667 C CA . ALA A 1 87 ? -0.728 -22.578 -4.645 1 98.12 87 ALA A CA 1
ATOM 668 C C . ALA A 1 87 ? -2.143 -22.156 -5.023 1 98.12 87 ALA A C 1
ATOM 670 O O . ALA A 1 87 ? -2.701 -22.641 -6.008 1 98.12 87 ALA A O 1
ATOM 671 N N . ARG A 1 88 ? -2.693 -21.312 -4.211 1 97.88 88 ARG A N 1
ATOM 672 C CA . ARG A 1 88 ? -4.043 -20.812 -4.465 1 97.88 88 ARG A CA 1
ATOM 673 C C . ARG A 1 88 ? -4.105 -20.062 -5.789 1 97.88 88 ARG A C 1
ATOM 675 O O . ARG A 1 88 ? -5.051 -20.234 -6.562 1 97.88 88 ARG A O 1
ATOM 682 N N . VAL A 1 89 ? -3.152 -19.219 -6.023 1 97.75 89 VAL A N 1
ATOM 683 C CA . VAL A 1 89 ? -3.078 -18.422 -7.242 1 97.75 89 VAL A CA 1
ATOM 684 C C . VAL A 1 89 ? -2.928 -19.344 -8.453 1 97.75 89 VAL A C 1
ATOM 686 O O . VAL A 1 89 ? -3.617 -19.172 -9.461 1 97.75 89 VAL A O 1
ATOM 689 N N . GLU A 1 90 ? -2.076 -20.266 -8.359 1 97.19 90 GLU A N 1
ATOM 690 C CA . GLU A 1 90 ? -1.876 -21.234 -9.43 1 97.19 90 GLU A CA 1
ATOM 691 C C . GLU A 1 90 ? -3.152 -22.031 -9.695 1 97.19 90 GLU A C 1
ATOM 693 O O . GLU A 1 90 ? -3.545 -22.203 -10.852 1 97.19 90 GLU A O 1
ATOM 698 N N . ALA A 1 91 ? -3.803 -22.438 -8.703 1 97.56 91 ALA A N 1
ATOM 699 C CA . ALA A 1 91 ? -5.016 -23.25 -8.828 1 97.56 91 ALA A CA 1
ATOM 700 C C . ALA A 1 91 ? -6.137 -22.453 -9.484 1 97.56 91 ALA A C 1
ATOM 702 O O . ALA A 1 91 ? -6.996 -23.031 -10.164 1 97.56 91 ALA A O 1
ATOM 703 N N . ALA A 1 92 ? -6.105 -21.203 -9.25 1 97.88 92 ALA A N 1
ATOM 704 C CA . ALA A 1 92 ? -7.125 -20.328 -9.812 1 97.88 92 ALA A CA 1
ATOM 705 C C . ALA A 1 92 ? -6.848 -20.031 -11.289 1 97.88 92 ALA A C 1
ATOM 707 O O . ALA A 1 92 ? -7.648 -19.375 -11.961 1 97.88 92 ALA A O 1
ATOM 708 N N . GLY A 1 93 ? -5.684 -20.422 -11.812 1 97.38 93 GLY A N 1
ATOM 709 C CA . GLY A 1 93 ? -5.332 -20.234 -13.211 1 97.38 93 GLY A CA 1
ATOM 710 C C . GLY A 1 93 ? -4.77 -18.859 -13.508 1 97.38 93 GLY A C 1
ATOM 711 O O . GLY A 1 93 ? -4.758 -18.406 -14.656 1 97.38 93 GLY A O 1
ATOM 712 N N . ILE A 1 94 ? -4.344 -18.172 -12.492 1 97.31 94 ILE A N 1
ATOM 713 C CA . ILE A 1 94 ? -3.758 -16.844 -12.664 1 97.31 94 ILE A CA 1
ATOM 714 C C . ILE A 1 94 ? -2.289 -16.984 -13.062 1 97.31 94 ILE A C 1
ATOM 716 O O . ILE A 1 94 ? -1.527 -17.703 -12.406 1 97.31 94 ILE A O 1
ATOM 720 N N . THR A 1 95 ? -1.948 -16.312 -14.141 1 97 95 THR A N 1
ATOM 721 C CA . THR A 1 95 ? -0.568 -16.344 -14.609 1 97 95 THR A CA 1
ATOM 722 C C . THR A 1 95 ? 0.32 -15.453 -13.734 1 97 95 THR A C 1
ATOM 724 O O . THR A 1 95 ? -0.039 -14.312 -13.43 1 97 95 THR A O 1
ATOM 727 N N . PHE A 1 96 ? 1.476 -16.047 -13.453 1 97.5 96 PHE A N 1
ATOM 728 C CA . PHE A 1 96 ? 2.463 -15.25 -12.727 1 97.5 96 PHE A CA 1
ATOM 729 C C . PHE A 1 96 ? 3.26 -14.375 -13.688 1 97.5 96 PHE A C 1
ATOM 731 O O . PHE A 1 96 ? 3.707 -14.844 -14.734 1 97.5 96 PHE A O 1
ATOM 738 N N . GLY A 1 97 ? 3.371 -13.117 -13.445 1 94.81 97 GLY A N 1
ATOM 739 C CA . GLY A 1 97 ? 4.352 -12.297 -14.148 1 94.81 97 GLY A CA 1
ATOM 740 C C . GLY A 1 97 ? 5.781 -12.703 -13.852 1 94.81 97 GLY A C 1
ATOM 741 O O . GLY A 1 97 ? 6.602 -12.812 -14.758 1 94.81 97 GLY A O 1
ATOM 742 N N . ILE A 1 98 ? 6.031 -12.812 -12.562 1 95 98 ILE A N 1
ATOM 743 C CA . ILE A 1 98 ? 7.25 -13.414 -12.031 1 95 98 ILE A CA 1
ATOM 744 C C . ILE A 1 98 ? 6.887 -14.586 -11.117 1 95 98 ILE A C 1
ATOM 746 O O . ILE A 1 98 ? 6.32 -14.391 -10.039 1 95 98 ILE A O 1
ATOM 750 N N . ALA A 1 99 ? 7.223 -15.789 -11.523 1 96.69 99 ALA A N 1
ATOM 751 C CA . ALA A 1 99 ? 6.852 -17 -10.797 1 96.69 99 ALA A CA 1
ATOM 752 C C . ALA A 1 99 ? 7.559 -17.062 -9.445 1 96.69 99 ALA A C 1
ATOM 754 O O . ALA A 1 99 ? 8.609 -16.453 -9.258 1 96.69 99 ALA A O 1
ATOM 755 N N . PRO A 1 100 ? 6.906 -17.781 -8.492 1 97.5 100 PRO A N 1
ATOM 756 C CA . PRO A 1 100 ? 7.547 -17.938 -7.18 1 97.5 100 PRO A CA 1
ATOM 757 C C . PRO A 1 100 ? 9 -18.391 -7.285 1 97.5 100 PRO A C 1
ATOM 759 O O . PRO A 1 100 ? 9.297 -19.391 -7.938 1 97.5 100 PRO A O 1
ATOM 762 N N . HIS A 1 101 ? 9.828 -17.562 -6.656 1 95.88 101 HIS A N 1
ATOM 763 C CA . HIS A 1 101 ? 11.242 -17.906 -6.641 1 95.88 101 HIS A CA 1
ATOM 764 C C . HIS A 1 101 ? 11.969 -17.203 -5.5 1 95.88 101 HIS A C 1
ATOM 766 O O . HIS A 1 101 ? 11.383 -16.359 -4.809 1 95.88 101 HIS A O 1
ATOM 772 N N . ILE A 1 102 ? 13.234 -17.578 -5.277 1 93.62 102 ILE A N 1
ATOM 773 C CA . ILE A 1 102 ? 14.07 -16.953 -4.27 1 93.62 102 ILE A CA 1
ATOM 774 C C . ILE A 1 102 ? 14.875 -15.82 -4.906 1 93.62 102 ILE A C 1
ATOM 776 O O . ILE A 1 102 ? 15.469 -16 -5.969 1 93.62 102 ILE A O 1
ATOM 780 N N . ARG A 1 103 ? 14.891 -14.672 -4.25 1 90.38 103 ARG A N 1
ATOM 781 C CA . ARG A 1 103 ? 15.664 -13.508 -4.68 1 90.38 103 ARG A CA 1
ATOM 782 C C . ARG A 1 103 ? 16.766 -13.188 -3.678 1 90.38 103 ARG A C 1
ATOM 784 O O . ARG A 1 103 ? 16.609 -13.438 -2.479 1 90.38 103 ARG A O 1
ATOM 791 N N . PHE A 1 104 ? 17.875 -12.586 -4.176 1 87.56 104 PHE A N 1
ATOM 792 C CA . PHE A 1 104 ? 19.016 -12.18 -3.371 1 87.56 104 PHE A CA 1
ATOM 793 C C . PHE A 1 104 ? 19.625 -13.367 -2.633 1 87.56 104 PHE A C 1
ATOM 795 O O . PHE A 1 104 ? 19.953 -13.266 -1.451 1 87.56 104 PHE A O 1
ATOM 802 N N . LYS A 1 105 ? 19.547 -14.531 -3.289 1 86.62 105 LYS A N 1
ATOM 803 C CA . LYS A 1 105 ? 20.031 -15.766 -2.688 1 86.62 105 LYS A CA 1
ATOM 804 C C . LYS A 1 105 ? 21.438 -15.578 -2.098 1 86.62 105 LYS A C 1
ATOM 806 O O . LYS A 1 105 ? 22.344 -15.141 -2.791 1 86.62 105 LYS A O 1
ATOM 811 N N . GLY A 1 106 ? 21.547 -15.883 -0.84 1 85.94 106 GLY A N 1
ATOM 812 C CA . GLY A 1 106 ? 22.844 -15.836 -0.168 1 85.94 106 GLY A CA 1
ATOM 813 C C . GLY A 1 106 ? 23.234 -14.43 0.246 1 85.94 106 GLY A C 1
ATOM 814 O O . GLY A 1 106 ? 24.328 -14.227 0.797 1 85.94 106 GLY A O 1
ATOM 815 N N . GLN A 1 107 ? 22.5 -13.375 -0.031 1 85.38 107 GLN A N 1
ATOM 816 C CA . GLN A 1 107 ? 22.75 -11.969 0.283 1 85.38 107 GLN A CA 1
ATOM 817 C C . GLN A 1 107 ? 21.797 -11.461 1.349 1 85.38 107 GLN A C 1
ATOM 819 O O . GLN A 1 107 ? 20.766 -12.094 1.622 1 85.38 107 GLN A O 1
ATOM 824 N N . PRO A 1 108 ? 22.25 -10.367 2.002 1 84.75 108 PRO A N 1
ATOM 825 C CA . PRO A 1 108 ? 21.266 -9.727 2.875 1 84.75 108 PRO A CA 1
ATOM 826 C C . PRO A 1 108 ? 19.953 -9.43 2.16 1 84.75 108 PRO A C 1
ATOM 828 O O . PRO A 1 108 ? 19.953 -8.93 1.031 1 84.75 108 PRO A O 1
ATOM 831 N N . GLY A 1 109 ? 18.844 -9.867 2.84 1 85.5 109 GLY A N 1
ATOM 832 C CA . GLY A 1 109 ? 17.547 -9.586 2.262 1 85.5 109 GLY A CA 1
ATOM 833 C C . GLY A 1 109 ? 17.016 -10.711 1.39 1 85.5 109 GLY A C 1
ATOM 834 O O . GLY A 1 109 ? 16.062 -10.523 0.636 1 85.5 109 GLY A O 1
ATOM 835 N N 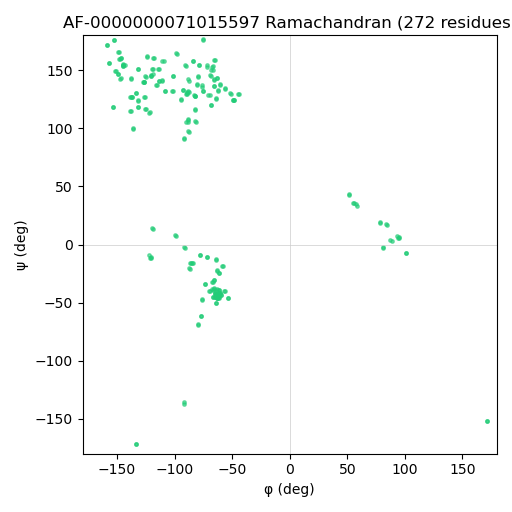. GLU A 1 110 ? 17.797 -11.859 1.432 1 90 110 GLU A N 1
ATOM 836 C CA . GLU A 1 110 ? 17.25 -13.023 0.736 1 90 110 GLU A CA 1
ATOM 837 C C . GLU A 1 110 ? 15.773 -13.219 1.049 1 90 110 GLU A C 1
ATOM 839 O O . GLU A 1 110 ? 15.359 -13.133 2.207 1 90 110 GLU A O 1
ATOM 844 N N . GLN A 1 111 ? 15.008 -13.375 -0.068 1 94.69 111 GLN A N 1
ATOM 845 C CA . GLN A 1 111 ? 13.555 -13.438 0.09 1 94.69 111 GLN A CA 1
ATOM 846 C C . GLN A 1 111 ? 12.922 -14.312 -0.993 1 94.69 111 GLN A C 1
ATOM 848 O O . GLN A 1 111 ? 13.445 -14.406 -2.105 1 94.69 111 GLN A O 1
ATOM 853 N N . ALA A 1 112 ? 11.867 -14.977 -0.62 1 97 112 ALA A N 1
ATOM 854 C CA . ALA A 1 112 ? 10.969 -15.547 -1.623 1 97 112 ALA A CA 1
ATOM 855 C C . ALA A 1 112 ? 10.016 -14.484 -2.168 1 97 112 ALA A C 1
ATOM 857 O O . ALA A 1 112 ? 9.523 -13.641 -1.416 1 97 112 ALA A O 1
ATOM 858 N N . THR A 1 113 ? 9.789 -14.477 -3.471 1 97.69 113 THR A N 1
ATOM 859 C CA . THR A 1 113 ? 8.914 -13.469 -4.043 1 97.69 113 THR A CA 1
ATOM 860 C C . THR A 1 113 ? 8.117 -14.039 -5.215 1 97.69 113 THR A C 1
ATOM 862 O O . THR A 1 113 ? 8.5 -15.062 -5.785 1 97.69 113 THR A O 1
ATOM 865 N N . MET A 1 114 ? 7.012 -13.461 -5.488 1 98.38 114 MET A N 1
ATOM 866 C CA . MET A 1 114 ? 6.176 -13.742 -6.652 1 98.38 114 MET A CA 1
ATOM 867 C C . MET A 1 114 ? 5.371 -12.508 -7.055 1 98.38 114 MET A C 1
ATOM 869 O O . MET A 1 114 ? 5.02 -11.688 -6.203 1 98.38 114 MET A O 1
ATOM 873 N N . PHE A 1 115 ? 5.117 -12.43 -8.359 1 98.38 115 PHE A N 1
ATOM 874 C CA . PHE A 1 115 ? 4.297 -11.344 -8.891 1 98.38 115 PHE A CA 1
ATOM 875 C C . PHE A 1 115 ? 3.148 -11.891 -9.727 1 98.38 115 PHE A C 1
ATOM 877 O O . PHE A 1 115 ? 3.332 -12.828 -10.508 1 98.38 115 PHE A O 1
ATOM 884 N N . PHE A 1 116 ? 2.025 -11.297 -9.594 1 98.38 116 PHE A N 1
ATOM 885 C CA . PHE A 1 116 ? 0.899 -11.492 -10.5 1 98.38 116 PHE A CA 1
ATOM 886 C C . PHE A 1 116 ? 0.011 -10.25 -10.531 1 98.38 116 PHE A C 1
ATOM 888 O O . PHE A 1 116 ? 0.306 -9.258 -9.867 1 98.38 116 PHE A O 1
ATOM 895 N N . ARG A 1 117 ? -1.013 -10.273 -11.383 1 98.38 117 ARG A N 1
ATOM 896 C CA . ARG A 1 117 ? -1.846 -9.086 -11.555 1 98.38 117 ARG A CA 1
ATOM 897 C C . ARG A 1 117 ? -3.301 -9.383 -11.203 1 98.38 117 ARG A C 1
ATOM 899 O O . ARG A 1 117 ? -3.768 -10.516 -11.383 1 98.38 117 ARG A O 1
ATOM 906 N N . ASP A 1 118 ? -3.957 -8.398 -10.641 1 98.56 118 ASP A N 1
ATOM 907 C CA . ASP A 1 118 ? -5.406 -8.523 -10.5 1 98.56 118 ASP A CA 1
ATOM 908 C C . ASP A 1 118 ? -6.105 -8.297 -11.836 1 98.56 118 ASP A C 1
ATOM 910 O O . ASP A 1 118 ? -5.457 -7.996 -12.844 1 98.56 118 ASP A O 1
ATOM 914 N N . PRO A 1 119 ? -7.406 -8.438 -11.938 1 97.88 119 PRO A N 1
ATOM 915 C CA . PRO A 1 119 ? -8.117 -8.344 -13.211 1 97.88 119 PRO A CA 1
ATOM 916 C C . PRO A 1 119 ? -8 -6.961 -13.852 1 97.88 119 PRO A C 1
ATOM 918 O O . PRO A 1 119 ? -8.242 -6.812 -15.055 1 97.88 119 PRO A O 1
ATOM 921 N N . SER A 1 120 ? -7.719 -5.918 -13.078 1 98.25 120 SER A N 1
ATOM 922 C CA . SER A 1 120 ? -7.609 -4.559 -13.602 1 98.25 120 SER A CA 1
ATOM 923 C C . SER A 1 120 ? -6.176 -4.238 -14.008 1 98.25 120 SER A C 1
ATOM 925 O O . SER A 1 120 ? -5.895 -3.152 -14.516 1 98.25 120 SER A O 1
ATOM 927 N N . GLY A 1 121 ? -5.242 -5.164 -13.789 1 97.94 121 GLY A N 1
ATOM 928 C CA . GLY A 1 121 ? -3.867 -4.984 -14.227 1 97.94 121 GLY A CA 1
ATOM 929 C C . GLY A 1 121 ? -2.969 -4.41 -13.148 1 97.94 121 GLY A C 1
ATOM 930 O O . GLY A 1 121 ? -1.814 -4.066 -13.406 1 97.94 121 GLY A O 1
ATOM 931 N N . ASN A 1 122 ? -3.465 -4.25 -11.914 1 98.44 122 ASN A N 1
ATOM 932 C CA . ASN A 1 122 ? -2.6 -3.896 -10.797 1 98.44 122 ASN A CA 1
ATOM 933 C C . ASN A 1 122 ? -1.61 -5.016 -10.477 1 98.44 122 ASN A C 1
ATOM 935 O O . ASN A 1 122 ? -1.979 -6.191 -10.469 1 98.44 122 ASN A O 1
ATOM 939 N N . ALA A 1 123 ? -0.393 -4.625 -10.242 1 98.62 123 ALA A N 1
ATOM 940 C CA . ALA A 1 123 ? 0.641 -5.613 -9.945 1 98.62 123 ALA A CA 1
ATOM 941 C C . ALA A 1 123 ? 0.725 -5.887 -8.445 1 98.62 123 ALA A C 1
ATOM 943 O O . ALA A 1 123 ? 0.767 -4.957 -7.645 1 98.62 123 ALA A O 1
ATOM 944 N N . LEU A 1 124 ? 0.7 -7.148 -8.094 1 98.81 124 LEU A N 1
ATOM 945 C CA . LEU A 1 124 ? 0.823 -7.594 -6.715 1 98.81 124 LEU A CA 1
ATOM 946 C C . LEU A 1 124 ? 2.121 -8.367 -6.504 1 98.81 124 LEU A C 1
ATOM 948 O O . LEU A 1 124 ? 2.514 -9.172 -7.355 1 98.81 124 LEU A O 1
ATOM 952 N N . GLU A 1 125 ? 2.721 -8.133 -5.387 1 98.75 125 GLU A N 1
ATOM 953 C CA . GLU A 1 125 ? 3.926 -8.859 -4.988 1 98.75 125 GLU A CA 1
ATOM 954 C C . GLU A 1 125 ? 3.812 -9.375 -3.559 1 98.75 125 GLU A C 1
ATOM 956 O O . GLU A 1 125 ? 3.617 -8.594 -2.623 1 98.75 125 GLU A O 1
ATOM 961 N N . PHE A 1 126 ? 3.988 -10.617 -3.408 1 98.75 126 PHE A N 1
ATOM 962 C CA . PHE A 1 126 ? 4.039 -11.203 -2.07 1 98.75 126 PHE A CA 1
ATOM 963 C C . PHE A 1 126 ? 5.414 -11.797 -1.792 1 98.75 126 PHE A C 1
ATOM 965 O O . PHE A 1 126 ? 6 -12.453 -2.658 1 98.75 126 PHE A O 1
ATOM 972 N N . LYS A 1 127 ? 5.855 -11.531 -0.617 1 98.44 127 LYS A N 1
ATOM 973 C CA . LYS A 1 127 ? 7.211 -11.914 -0.225 1 98.44 127 LYS A CA 1
ATOM 974 C C . LYS A 1 127 ? 7.195 -12.781 1.026 1 98.44 127 LYS A C 1
ATOM 976 O O . LYS A 1 127 ? 6.215 -12.789 1.774 1 98.44 127 LYS A O 1
ATOM 981 N N . ALA A 1 128 ? 8.25 -13.461 1.243 1 97.88 128 ALA A N 1
ATOM 982 C CA . ALA A 1 128 ? 8.531 -14.148 2.5 1 97.88 128 ALA A CA 1
ATOM 983 C C . ALA A 1 128 ? 10.023 -14.156 2.801 1 97.88 128 ALA A C 1
ATOM 985 O O . ALA A 1 128 ? 10.844 -14.312 1.893 1 97.88 128 ALA A O 1
ATOM 986 N N . PHE A 1 129 ? 10.305 -14.023 4.039 1 94.81 129 PHE A N 1
ATOM 987 C CA . PHE A 1 129 ? 11.672 -14.055 4.523 1 94.81 129 PHE A CA 1
ATOM 988 C C . PHE A 1 129 ? 11.875 -15.188 5.523 1 94.81 129 PHE A C 1
ATOM 990 O O . PHE A 1 129 ? 10.961 -15.508 6.293 1 94.81 129 PHE A O 1
ATOM 997 N N . ALA A 1 130 ? 13 -15.734 5.504 1 89.5 130 ALA A N 1
ATOM 998 C CA . ALA A 1 130 ? 13.312 -16.75 6.5 1 89.5 130 ALA A CA 1
ATOM 999 C C . ALA A 1 130 ? 13.391 -16.156 7.902 1 89.5 130 ALA A C 1
ATOM 1001 O O . ALA A 1 130 ? 13.023 -16.797 8.883 1 89.5 130 ALA A O 1
ATOM 1002 N N . ASP A 1 131 ? 13.812 -14.969 7.941 1 89.88 131 ASP A N 1
ATOM 1003 C CA . ASP A 1 131 ? 13.961 -14.172 9.156 1 89.88 131 ASP A CA 1
ATOM 1004 C C . ASP A 1 131 ? 13.484 -12.734 8.938 1 89.88 131 ASP A C 1
ATOM 1006 O O . ASP A 1 131 ? 13.992 -12.039 8.055 1 89.88 131 ASP A O 1
ATOM 1010 N N . ASP A 1 132 ? 12.586 -12.289 9.812 1 87.81 132 ASP A N 1
ATOM 1011 C CA . ASP A 1 132 ? 11.992 -10.969 9.648 1 87.81 132 ASP A CA 1
ATOM 1012 C C . ASP A 1 132 ? 13.055 -9.875 9.719 1 87.81 132 ASP A C 1
ATOM 1014 O O . ASP A 1 132 ? 12.867 -8.773 9.203 1 87.81 132 ASP A O 1
ATOM 1018 N N . ALA A 1 133 ? 14.148 -10.148 10.375 1 87.5 133 ALA A N 1
ATOM 1019 C CA . ALA A 1 133 ? 15.234 -9.18 10.492 1 87.5 133 ALA A CA 1
ATOM 1020 C C . ALA A 1 133 ? 15.844 -8.859 9.133 1 87.5 133 ALA A C 1
ATOM 1022 O O . ALA A 1 133 ? 16.547 -7.855 8.977 1 87.5 133 ALA A O 1
ATOM 1023 N N . MET A 1 134 ? 15.516 -9.625 8.188 1 89.31 134 MET A N 1
ATOM 1024 C CA . MET A 1 134 ? 16.078 -9.461 6.852 1 89.31 134 MET A CA 1
ATOM 1025 C C . MET A 1 134 ? 15.305 -8.422 6.051 1 89.31 134 MET A C 1
ATOM 1027 O O . MET A 1 134 ? 15.781 -7.949 5.016 1 89.31 134 MET A O 1
ATOM 1031 N N . LEU A 1 135 ? 14.156 -8.07 6.445 1 91.5 135 LEU A N 1
ATOM 1032 C CA . LEU A 1 135 ? 13.266 -7.199 5.68 1 91.5 135 LEU A CA 1
ATOM 1033 C C . LEU A 1 135 ? 13.945 -5.871 5.359 1 91.5 135 LEU A C 1
ATOM 1035 O O . LEU A 1 135 ? 13.82 -5.359 4.242 1 91.5 135 LEU A O 1
ATOM 1039 N N . PHE A 1 136 ? 14.719 -5.293 6.309 1 90.5 136 PHE A N 1
ATOM 1040 C CA . PHE A 1 136 ? 15.383 -4.012 6.086 1 90.5 136 PHE A CA 1
ATOM 1041 C C . PHE A 1 136 ? 16.891 -4.16 6.203 1 90.5 136 PHE A C 1
ATOM 1043 O O . PHE A 1 136 ? 17.609 -3.176 6.422 1 90.5 136 PHE A O 1
ATOM 1050 N N . ALA A 1 137 ? 17.359 -5.418 6.188 1 87.94 137 ALA A N 1
ATOM 1051 C CA . ALA A 1 137 ? 18.797 -5.672 6.312 1 87.94 137 ALA A CA 1
ATOM 1052 C C . ALA A 1 137 ? 19.562 -5.062 5.145 1 87.94 137 ALA A C 1
ATOM 1054 O O . ALA A 1 137 ? 19.109 -5.125 3.996 1 87.94 137 ALA A O 1
ATOM 1055 N N . THR A 1 138 ? 20.641 -4.355 5.414 1 84.38 138 THR A N 1
ATOM 1056 C CA . THR A 1 138 ? 21.469 -3.746 4.391 1 84.38 138 THR A CA 1
ATOM 1057 C C . THR A 1 138 ? 22.797 -4.488 4.266 1 84.38 138 THR A C 1
ATOM 1059 O O . THR A 1 138 ? 23.266 -5.094 5.23 1 84.38 138 THR A O 1
ATOM 1062 N N . MET B 1 1 ? -0.463 -11.469 15.133 1 84.38 1 MET B N 1
ATOM 1063 C CA . MET B 1 1 ? 0.117 -10.172 14.773 1 84.38 1 MET B CA 1
ATOM 1064 C C . MET B 1 1 ? 0.178 -10.008 13.266 1 84.38 1 MET B C 1
ATOM 1066 O O . MET B 1 1 ? 0.544 -10.938 12.547 1 84.38 1 MET B O 1
ATOM 1070 N N . ILE B 1 2 ? -0.212 -8.844 12.688 1 94.44 2 ILE B N 1
ATOM 1071 C CA . ILE B 1 2 ? -0.238 -8.703 11.234 1 94.44 2 ILE B CA 1
ATOM 1072 C C . ILE B 1 2 ? 1.189 -8.625 10.695 1 94.44 2 ILE B C 1
ATOM 1074 O O . ILE B 1 2 ? 2.131 -8.367 11.453 1 94.44 2 ILE B O 1
ATOM 1078 N N . ARG B 1 3 ? 1.373 -9.023 9.422 1 97.5 3 ARG B N 1
ATOM 1079 C CA . ARG B 1 3 ? 2.658 -9.023 8.734 1 97.5 3 ARG B CA 1
ATOM 1080 C C . ARG B 1 3 ? 2.891 -7.703 8.008 1 97.5 3 ARG B C 1
ATOM 1082 O O . ARG B 1 3 ? 1.938 -6.988 7.688 1 97.5 3 ARG B O 1
ATOM 1089 N N . PRO B 1 4 ? 4.152 -7.316 7.773 1 98.25 4 PRO B N 1
ATOM 1090 C CA . PRO B 1 4 ? 4.418 -6.039 7.105 1 98.25 4 PRO B CA 1
ATOM 1091 C C . PRO B 1 4 ? 3.818 -5.973 5.703 1 98.25 4 PRO B C 1
ATOM 1093 O O . PRO B 1 4 ? 3.842 -6.965 4.969 1 98.25 4 PRO B O 1
ATOM 1096 N N . PHE B 1 5 ? 3.238 -4.828 5.395 1 98.81 5 PHE B N 1
ATOM 1097 C CA . PHE B 1 5 ? 2.811 -4.527 4.035 1 98.81 5 PHE B CA 1
ATOM 1098 C C . PHE B 1 5 ? 3.996 -4.105 3.176 1 98.81 5 PHE B C 1
ATOM 1100 O O . PHE B 1 5 ? 5.023 -3.666 3.697 1 98.81 5 PHE B O 1
ATOM 1107 N N . HIS B 1 6 ? 3.904 -4.293 1.874 1 98.75 6 HIS B N 1
ATOM 1108 C CA . HIS B 1 6 ? 4.895 -3.877 0.888 1 98.75 6 HIS B CA 1
ATOM 1109 C C . HIS B 1 6 ? 4.262 -3.027 -0.208 1 98.75 6 HIS B C 1
ATOM 1111 O O . HIS B 1 6 ? 3.242 -3.412 -0.785 1 98.75 6 HIS B O 1
ATOM 1117 N N . LEU B 1 7 ? 4.777 -1.889 -0.475 1 98.88 7 LEU B N 1
ATOM 1118 C CA . LEU B 1 7 ? 4.324 -1.015 -1.551 1 98.88 7 LEU B CA 1
ATOM 1119 C C . LEU B 1 7 ? 5.508 -0.408 -2.295 1 98.88 7 LEU B C 1
ATOM 1121 O O . LEU B 1 7 ? 6.422 0.145 -1.674 1 98.88 7 LEU B O 1
ATOM 1125 N N . ALA B 1 8 ? 5.527 -0.544 -3.564 1 98.81 8 ALA B N 1
ATOM 1126 C CA . ALA B 1 8 ? 6.434 0.179 -4.453 1 98.81 8 ALA B CA 1
ATOM 1127 C C . ALA B 1 8 ? 5.684 1.235 -5.258 1 98.81 8 ALA B C 1
ATOM 1129 O O . ALA B 1 8 ? 4.598 0.971 -5.781 1 98.81 8 ALA B O 1
ATOM 1130 N N . PHE B 1 9 ? 6.172 2.404 -5.305 1 98.62 9 PHE B N 1
ATOM 1131 C CA . PHE B 1 9 ? 5.504 3.518 -5.965 1 98.62 9 PHE B CA 1
ATOM 1132 C C . PHE B 1 9 ? 6.516 4.449 -6.621 1 98.62 9 PHE B C 1
ATOM 1134 O O . PHE B 1 9 ? 7.688 4.465 -6.242 1 98.62 9 PHE B O 1
ATOM 1141 N N . PRO B 1 10 ? 6.113 5.148 -7.645 1 98.38 10 PRO B N 1
ATOM 1142 C CA . PRO B 1 10 ? 7.051 6 -8.383 1 98.38 10 PRO B CA 1
ATOM 1143 C C . PRO B 1 10 ? 7.312 7.332 -7.688 1 98.38 10 PRO B C 1
ATOM 1145 O O . PRO B 1 10 ? 6.406 7.902 -7.07 1 98.38 10 PRO B O 1
ATOM 1148 N N . VAL B 1 11 ? 8.5 7.809 -7.777 1 98.56 11 VAL B N 1
ATOM 1149 C CA . VAL B 1 11 ? 8.875 9.172 -7.406 1 98.56 11 VAL B CA 1
ATOM 1150 C C . VAL B 1 11 ? 9.703 9.805 -8.523 1 98.56 11 VAL B C 1
ATOM 1152 O O . VAL B 1 11 ? 10.445 9.109 -9.219 1 98.56 11 VAL B O 1
ATOM 1155 N N . HIS B 1 12 ? 9.648 11.133 -8.688 1 98.12 12 HIS B N 1
ATOM 1156 C CA . HIS B 1 12 ? 10.352 11.805 -9.773 1 98.12 12 HIS B CA 1
ATOM 1157 C C . HIS B 1 12 ? 11.789 12.125 -9.383 1 98.12 12 HIS B C 1
ATOM 1159 O O . HIS B 1 12 ? 12.609 12.445 -10.242 1 98.12 12 HIS B O 1
ATOM 1165 N N . ASP B 1 13 ? 12.062 12.055 -8.062 1 98.12 13 ASP B N 1
ATOM 1166 C CA . ASP B 1 13 ? 13.359 12.453 -7.535 1 98.12 13 ASP B CA 1
ATOM 1167 C C . ASP B 1 13 ? 13.672 11.711 -6.234 1 98.12 13 ASP B C 1
ATOM 1169 O O . ASP B 1 13 ? 12.984 11.891 -5.23 1 98.12 13 ASP B O 1
ATOM 1173 N N . LEU B 1 14 ? 14.766 10.891 -6.188 1 98.19 14 LEU B N 1
ATOM 1174 C CA . LEU B 1 14 ? 15.062 10.047 -5.039 1 98.19 14 LEU B CA 1
ATOM 1175 C C . LEU B 1 14 ? 15.586 10.875 -3.873 1 98.19 14 LEU B C 1
ATOM 1177 O O . LEU B 1 14 ? 15.328 10.555 -2.711 1 98.19 14 LEU B O 1
ATOM 1181 N N . ALA B 1 15 ? 16.328 11.938 -4.195 1 98.38 15 ALA B N 1
ATOM 1182 C CA . ALA B 1 15 ? 16.812 12.805 -3.127 1 98.38 15 ALA B CA 1
ATOM 1183 C C . ALA B 1 15 ? 15.648 13.477 -2.396 1 98.38 15 ALA B C 1
ATOM 1185 O O . ALA B 1 15 ? 15.664 13.586 -1.168 1 98.38 15 ALA B O 1
ATOM 1186 N N . ALA B 1 16 ? 14.711 13.953 -3.17 1 98.31 16 ALA B N 1
ATOM 1187 C CA . ALA B 1 16 ? 13.516 14.547 -2.576 1 98.31 16 ALA B CA 1
ATOM 1188 C C . ALA B 1 16 ? 12.75 13.516 -1.747 1 98.31 16 ALA B C 1
ATOM 1190 O O . ALA B 1 16 ? 12.25 13.836 -0.668 1 98.31 16 ALA B O 1
ATOM 1191 N N . ALA B 1 17 ? 12.68 12.289 -2.234 1 98.62 17 ALA B N 1
ATOM 1192 C CA . ALA B 1 17 ? 12.008 11.219 -1.504 1 98.62 17 ALA B CA 1
ATOM 1193 C C . ALA B 1 17 ? 12.711 10.93 -0.178 1 98.62 17 ALA B C 1
ATOM 1195 O O . ALA B 1 17 ? 12.062 10.789 0.859 1 98.62 17 ALA B O 1
ATOM 1196 N N . ARG B 1 18 ? 13.992 10.844 -0.243 1 98.38 18 ARG B N 1
ATOM 1197 C CA . ARG B 1 18 ? 14.781 10.586 0.96 1 98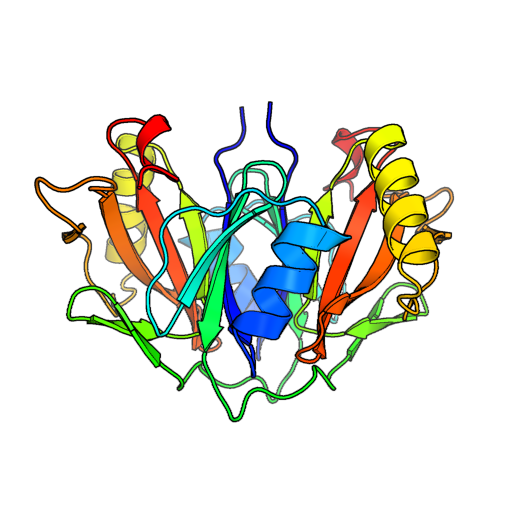.38 18 ARG B CA 1
ATOM 1198 C C . ARG B 1 18 ? 14.555 11.68 1.999 1 98.38 18 ARG B C 1
ATOM 1200 O O . ARG B 1 18 ? 14.398 11.391 3.188 1 98.38 18 ARG B O 1
ATOM 1207 N N . ALA B 1 19 ? 14.547 12.914 1.555 1 98.19 19 ALA B N 1
ATOM 1208 C CA . ALA B 1 19 ? 14.344 14.047 2.459 1 98.19 19 ALA B CA 1
ATOM 1209 C C . ALA B 1 19 ? 12.961 13.992 3.1 1 98.19 19 ALA B C 1
ATOM 1211 O O . ALA B 1 19 ? 12.805 14.297 4.285 1 98.19 19 ALA B O 1
ATOM 1212 N N . PHE B 1 20 ? 12.008 13.609 2.354 1 98.69 20 PHE B N 1
ATOM 1213 C CA . PHE B 1 20 ? 10.633 13.578 2.838 1 98.69 20 PHE B CA 1
ATOM 1214 C C . PHE B 1 20 ? 10.406 12.367 3.736 1 98.69 20 PHE B C 1
ATOM 1216 O O . PHE B 1 20 ? 10.039 12.516 4.902 1 98.69 20 PHE B O 1
ATOM 1223 N N . TYR B 1 21 ? 10.562 11.125 3.25 1 98.75 21 TYR B N 1
ATOM 1224 C CA . TYR B 1 21 ? 10.242 9.906 3.982 1 98.75 21 TYR B CA 1
ATOM 1225 C C . TYR B 1 21 ? 11.219 9.688 5.129 1 98.75 21 TYR B C 1
ATOM 1227 O O . TYR B 1 21 ? 10.828 9.266 6.219 1 98.75 21 TYR B O 1
ATOM 1235 N N . GLY B 1 22 ? 12.469 9.977 4.867 1 97.81 22 GLY B N 1
ATOM 1236 C CA . GLY B 1 22 ? 13.461 9.844 5.922 1 97.81 22 GLY B CA 1
ATOM 1237 C C . GLY B 1 22 ? 13.414 10.977 6.93 1 97.81 22 GLY B C 1
ATOM 1238 O O . GLY B 1 22 ? 13.508 10.742 8.141 1 97.81 22 GLY B O 1
ATOM 1239 N N . GLY B 1 23 ? 13.359 12.227 6.477 1 96.56 23 GLY B N 1
ATOM 1240 C CA . GLY B 1 23 ? 13.391 13.406 7.32 1 96.56 23 GLY B CA 1
ATOM 1241 C C . GLY B 1 23 ? 12.055 13.727 7.957 1 96.56 23 GLY B C 1
ATOM 1242 O O . GLY B 1 23 ? 11.805 13.352 9.102 1 96.56 23 GLY B O 1
ATOM 1243 N N . VAL B 1 24 ? 11.125 14.133 7.141 1 96.81 24 VAL B N 1
ATOM 1244 C CA . VAL B 1 24 ? 9.828 14.602 7.617 1 96.81 24 VAL B CA 1
ATOM 1245 C C . VAL B 1 24 ? 9.062 13.445 8.25 1 96.81 24 VAL B C 1
ATOM 1247 O O . VAL B 1 24 ? 8.555 13.57 9.367 1 96.81 24 VAL B O 1
ATOM 1250 N N . MET B 1 25 ? 9.055 12.289 7.609 1 98.06 25 MET B N 1
ATOM 1251 C CA . MET B 1 25 ? 8.242 11.164 8.062 1 98.06 25 MET B CA 1
ATOM 1252 C C . MET B 1 25 ? 8.992 10.328 9.094 1 98.06 25 MET B C 1
ATOM 1254 O O . MET B 1 25 ? 8.398 9.516 9.797 1 98.06 25 MET B O 1
ATOM 1258 N N . GLY B 1 26 ? 10.32 10.477 9.102 1 97.38 26 GLY B N 1
ATOM 1259 C CA . GLY B 1 26 ? 11.117 9.805 10.117 1 97.38 26 GLY B CA 1
ATOM 1260 C C . GLY B 1 26 ? 11.328 8.328 9.828 1 97.38 26 GLY B C 1
ATOM 1261 O O . GLY B 1 26 ? 11.609 7.551 10.742 1 97.38 26 GLY B O 1
ATOM 1262 N N . CYS B 1 27 ? 11.141 7.902 8.602 1 97.75 27 CYS B N 1
ATOM 1263 C CA . CYS B 1 27 ? 11.305 6.496 8.25 1 97.75 27 CYS B CA 1
ATOM 1264 C C . CYS B 1 27 ? 12.781 6.121 8.18 1 97.75 27 CYS B C 1
ATOM 1266 O O . CYS B 1 27 ? 13.578 6.832 7.559 1 97.75 27 CYS B O 1
ATOM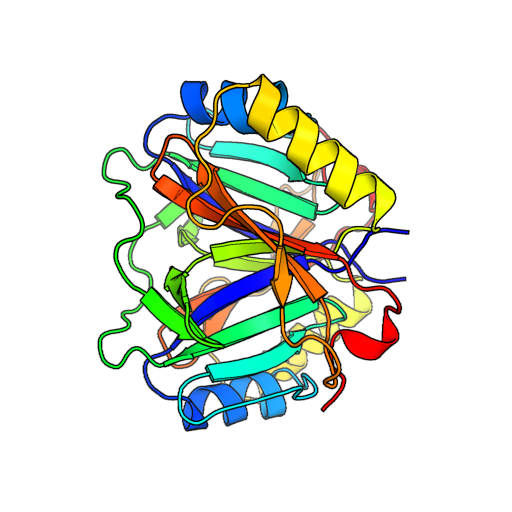 1268 N N . ALA B 1 28 ? 13.117 5.027 8.805 1 97.31 28 ALA B N 1
ATOM 1269 C CA . ALA B 1 28 ? 14.445 4.469 8.578 1 97.31 28 ALA B CA 1
ATOM 1270 C C . ALA B 1 28 ? 14.609 3.986 7.145 1 97.31 28 ALA B C 1
ATOM 1272 O O . ALA B 1 28 ? 13.68 3.416 6.566 1 97.31 28 ALA B O 1
ATOM 1273 N N . GLU B 1 29 ? 15.812 4.203 6.617 1 96.38 29 GLU B N 1
ATOM 1274 C CA . GLU B 1 29 ? 16.141 3.729 5.273 1 96.38 29 GLU B CA 1
ATOM 1275 C C . GLU B 1 29 ? 16.703 2.314 5.309 1 96.38 29 GLU B C 1
ATOM 1277 O O . GLU B 1 29 ? 17.516 1.988 6.18 1 96.38 29 GLU B O 1
ATOM 1282 N N . GLY B 1 30 ? 16.172 1.46 4.477 1 93.94 30 GLY B N 1
ATOM 1283 C CA . GLY B 1 30 ? 16.766 0.15 4.266 1 93.94 30 GLY B CA 1
ATOM 1284 C C . GLY B 1 30 ? 17.766 0.123 3.117 1 93.94 30 GLY B C 1
ATOM 1285 O O . GLY B 1 30 ? 18.641 0.987 3.023 1 93.94 30 GLY B O 1
ATOM 1286 N N . ARG B 1 31 ? 17.688 -0.937 2.295 1 92.19 31 ARG B N 1
ATOM 1287 C CA . ARG B 1 31 ? 18.516 -1.032 1.104 1 92.19 31 ARG B CA 1
ATOM 1288 C C . ARG B 1 31 ? 18.141 0.028 0.077 1 92.19 31 ARG B C 1
ATOM 1290 O O . ARG B 1 31 ? 16.984 0.481 0.045 1 92.19 31 ARG B O 1
ATOM 1297 N N . SER B 1 32 ? 19.094 0.402 -0.642 1 94 32 SER B N 1
ATOM 1298 C CA . SER B 1 32 ? 18.844 1.366 -1.708 1 94 32 SER B CA 1
ATOM 1299 C C . SER B 1 32 ? 19.781 1.138 -2.891 1 94 32 SER B C 1
ATOM 1301 O O . SER B 1 32 ? 20.75 0.368 -2.791 1 94 32 SER B O 1
ATOM 1303 N N . SER B 1 33 ? 19.391 1.638 -3.984 1 93.5 33 SER B N 1
ATOM 1304 C CA . SER B 1 33 ? 20.188 1.691 -5.203 1 93.5 33 SER B CA 1
ATOM 1305 C C . SER B 1 33 ? 20.125 3.072 -5.844 1 93.5 33 SER B C 1
ATOM 1307 O O . SER B 1 33 ? 19.656 4.031 -5.227 1 93.5 33 SER B O 1
ATOM 1309 N N . GLU B 1 34 ? 20.688 3.176 -7.055 1 95.38 34 GLU B N 1
ATOM 1310 C CA . GLU B 1 34 ? 20.578 4.43 -7.801 1 95.38 34 GLU B CA 1
ATOM 1311 C C . GLU B 1 34 ? 19.172 4.652 -8.32 1 95.38 34 GLU B C 1
ATOM 1313 O O . GLU B 1 34 ? 18.812 5.762 -8.734 1 95.38 34 GLU B O 1
ATOM 1318 N N . ARG B 1 35 ? 18.328 3.594 -8.211 1 96.31 35 ARG B N 1
ATOM 1319 C CA . ARG B 1 35 ? 17.047 3.703 -8.883 1 96.31 35 ARG B CA 1
ATOM 1320 C C . ARG B 1 35 ? 15.891 3.564 -7.891 1 96.31 35 ARG B C 1
ATOM 1322 O O . ARG B 1 35 ? 14.734 3.838 -8.227 1 96.31 35 ARG B O 1
ATOM 1329 N N . TRP B 1 36 ? 16.188 3.139 -6.652 1 97.12 36 TRP B N 1
ATOM 1330 C CA . TRP B 1 36 ? 15.102 2.957 -5.688 1 97.12 36 TRP B CA 1
ATOM 1331 C C . TRP B 1 36 ? 15.633 3.029 -4.258 1 97.12 36 TRP B C 1
ATOM 1333 O O . TRP B 1 36 ? 16.828 2.854 -4.027 1 97.12 36 TRP B O 1
ATOM 1343 N N . ILE B 1 37 ? 14.805 3.354 -3.316 1 97.44 37 ILE B N 1
ATOM 1344 C CA . ILE B 1 37 ? 15.133 3.436 -1.897 1 97.44 37 ILE B CA 1
ATOM 1345 C C . ILE B 1 37 ? 14.055 2.719 -1.08 1 97.44 37 ILE B C 1
ATOM 1347 O O . ILE B 1 37 ? 12.867 2.984 -1.243 1 97.44 37 ILE B O 1
ATOM 1351 N N . ASP B 1 38 ? 14.508 1.859 -0.199 1 96.81 38 ASP B N 1
ATOM 1352 C CA . ASP B 1 38 ? 13.641 1.189 0.765 1 96.81 38 ASP B CA 1
ATOM 1353 C C . ASP B 1 38 ? 13.477 2.025 2.031 1 96.81 38 ASP B C 1
ATOM 1355 O O . ASP B 1 38 ? 14.461 2.508 2.596 1 96.81 38 ASP B O 1
ATOM 1359 N N . PHE B 1 39 ? 12.188 2.191 2.461 1 98.19 39 PHE B N 1
ATOM 1360 C CA . PHE B 1 39 ? 11.93 2.877 3.721 1 98.19 39 PHE B CA 1
ATOM 1361 C C . PHE B 1 39 ? 11.086 2.008 4.648 1 98.19 39 PHE B C 1
ATOM 1363 O O . PHE B 1 39 ? 10.227 1.254 4.188 1 98.19 39 PHE B O 1
ATOM 1370 N N . ASP B 1 40 ? 11.32 2.062 5.906 1 98.12 40 ASP B N 1
ATOM 1371 C CA . ASP B 1 40 ? 10.461 1.498 6.945 1 98.12 40 ASP B CA 1
ATOM 1372 C C . ASP B 1 40 ? 9.383 2.494 7.367 1 98.12 40 ASP B C 1
ATOM 1374 O O . ASP B 1 40 ? 9.648 3.395 8.172 1 98.12 40 ASP B O 1
ATOM 1378 N N . LEU B 1 41 ? 8.211 2.414 6.855 1 98.38 41 LEU B N 1
ATOM 1379 C CA . LEU B 1 41 ? 7.082 3.248 7.258 1 98.38 41 LEU B CA 1
ATOM 1380 C C . LEU B 1 41 ? 6.273 2.576 8.359 1 98.38 41 LEU B C 1
ATOM 1382 O O . LEU B 1 41 ? 5.332 1.833 8.086 1 98.38 41 LEU B O 1
ATOM 1386 N N . PHE B 1 42 ? 6.574 2.824 9.617 1 97.56 42 PHE B N 1
ATOM 1387 C CA . PHE B 1 42 ? 5.891 2.27 10.781 1 97.56 42 PHE B CA 1
ATOM 1388 C C . PHE B 1 42 ? 5.875 0.748 10.727 1 97.56 42 PHE B C 1
ATOM 1390 O O . PHE B 1 42 ? 4.852 0.122 11.008 1 97.56 42 PHE B O 1
ATOM 1397 N N . GLY B 1 43 ? 6.918 0.147 10.234 1 96.88 43 GLY B N 1
ATOM 1398 C CA . GLY B 1 43 ? 7.031 -1.303 10.203 1 96.88 43 GLY B CA 1
ATOM 1399 C C . GLY B 1 43 ? 6.711 -1.897 8.844 1 96.88 43 GLY B C 1
ATOM 1400 O O . GLY B 1 43 ? 6.887 -3.098 8.633 1 96.88 43 GLY B O 1
ATOM 1401 N N . HIS B 1 44 ? 6.234 -1.101 7.914 1 98.44 44 HIS B N 1
ATOM 1402 C CA . HIS B 1 44 ? 5.895 -1.546 6.566 1 98.44 44 HIS B CA 1
ATOM 1403 C C . HIS B 1 44 ? 6.992 -1.175 5.57 1 98.44 44 HIS B C 1
ATOM 1405 O O . HIS B 1 44 ? 7.602 -0.11 5.684 1 98.44 44 HIS B O 1
ATOM 1411 N N . GLN B 1 45 ? 7.211 -2.014 4.609 1 98.38 45 GLN B N 1
ATOM 1412 C CA . GLN B 1 45 ? 8.219 -1.765 3.584 1 98.38 45 GLN B CA 1
ATOM 1413 C C . GLN B 1 45 ? 7.633 -0.98 2.414 1 98.38 45 GLN B C 1
ATOM 1415 O O . GLN B 1 45 ? 6.816 -1.507 1.655 1 98.38 45 GLN B O 1
ATOM 1420 N N . ILE B 1 46 ? 7.992 0.256 2.307 1 98.75 46 ILE B N 1
ATOM 1421 C CA . ILE B 1 46 ? 7.652 1.02 1.11 1 98.75 46 ILE B CA 1
ATOM 1422 C C . ILE B 1 46 ? 8.922 1.315 0.31 1 98.75 46 ILE B C 1
ATOM 1424 O O . ILE B 1 46 ? 9.992 1.527 0.886 1 98.75 46 ILE B O 1
ATOM 1428 N N . VAL B 1 47 ? 8.797 1.245 -0.977 1 98.62 47 VAL B N 1
ATOM 1429 C CA . VAL B 1 47 ? 9.953 1.42 -1.851 1 98.62 47 VAL B CA 1
ATOM 1430 C C . VAL B 1 47 ? 9.664 2.516 -2.873 1 98.62 47 VAL B C 1
ATOM 1432 O O . VAL B 1 47 ? 8.734 2.4 -3.672 1 98.62 47 VAL B O 1
ATOM 1435 N N . ALA B 1 48 ? 10.398 3.568 -2.83 1 98.62 48 ALA B N 1
ATOM 1436 C CA . ALA B 1 48 ? 10.344 4.633 -3.826 1 98.62 48 ALA B CA 1
ATOM 1437 C C . ALA B 1 48 ? 11.18 4.277 -5.055 1 98.62 48 ALA B C 1
ATOM 1439 O O . ALA B 1 48 ? 12.398 4.105 -4.953 1 98.62 48 ALA B O 1
ATOM 1440 N N . HIS B 1 49 ? 10.539 4.137 -6.188 1 98.5 49 HIS B N 1
ATOM 1441 C CA . HIS B 1 49 ? 11.227 3.855 -7.445 1 98.5 49 HIS B CA 1
ATOM 1442 C C . HIS B 1 49 ? 11.336 5.109 -8.305 1 98.5 49 HIS B C 1
ATOM 1444 O O . HIS B 1 49 ? 10.344 5.797 -8.539 1 98.5 49 HIS B O 1
ATOM 1450 N N . LEU B 1 50 ? 12.523 5.34 -8.805 1 97.94 50 LEU B N 1
ATOM 1451 C CA . LEU B 1 50 ? 12.766 6.516 -9.641 1 97.94 50 LEU B CA 1
ATOM 1452 C C . LEU B 1 50 ? 12.039 6.391 -10.977 1 97.94 50 LEU B C 1
ATOM 1454 O O . LEU B 1 50 ? 12.219 5.406 -11.695 1 97.94 50 LEU B O 1
ATOM 1458 N N . ASP B 1 51 ? 11.203 7.277 -11.219 1 97.25 51 ASP B N 1
ATOM 1459 C CA . ASP B 1 51 ? 10.547 7.535 -12.508 1 97.25 51 ASP B CA 1
ATOM 1460 C C . ASP B 1 51 ? 10.508 9.031 -12.812 1 97.25 51 ASP B C 1
ATOM 1462 O O . ASP B 1 51 ? 9.594 9.734 -12.375 1 97.25 51 ASP B O 1
ATOM 1466 N N . PRO B 1 52 ? 11.391 9.492 -13.609 1 93.31 52 PRO B N 1
ATOM 1467 C CA . PRO B 1 52 ? 11.453 10.93 -13.883 1 93.31 52 PRO B CA 1
ATOM 1468 C C . PRO B 1 52 ? 10.148 11.484 -14.453 1 93.31 52 PRO B C 1
ATOM 1470 O O . PRO B 1 52 ? 9.922 12.695 -14.414 1 93.31 52 PRO B O 1
ATOM 1473 N N . GLN B 1 53 ? 9.336 10.578 -14.961 1 93.5 53 GLN B N 1
ATOM 1474 C CA . GLN B 1 53 ? 8.078 11.016 -15.547 1 93.5 53 GLN B CA 1
ATOM 1475 C C . GLN B 1 53 ? 6.922 10.844 -14.57 1 93.5 53 GLN B C 1
ATOM 1477 O O . GLN B 1 53 ? 5.758 11.023 -14.938 1 93.5 53 GLN B O 1
ATOM 1482 N N . ALA B 1 54 ? 7.27 10.484 -13.312 1 93.5 54 ALA B N 1
ATOM 1483 C CA . ALA B 1 54 ? 6.223 10.344 -12.305 1 93.5 54 ALA B CA 1
ATOM 1484 C C . ALA B 1 54 ? 5.406 11.633 -12.18 1 93.5 54 ALA B C 1
ATOM 1486 O O . ALA B 1 54 ? 5.965 12.727 -12.164 1 93.5 54 ALA B O 1
ATOM 1487 N N . GLN B 1 55 ? 4.066 11.453 -12.141 1 90.38 55 GLN B N 1
ATOM 1488 C CA . GLN B 1 55 ? 3.162 12.59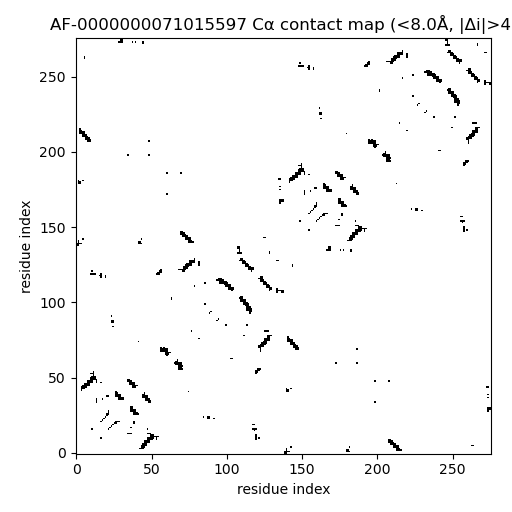4 -12.07 1 90.38 55 GLN B CA 1
ATOM 1489 C C . GLN B 1 55 ? 2.332 12.562 -10.797 1 90.38 55 GLN B C 1
ATOM 1491 O O . GLN B 1 55 ? 2.146 11.5 -10.195 1 90.38 55 GLN B O 1
ATOM 1496 N N . SER B 1 56 ? 1.825 13.688 -10.492 1 93.69 56 SER B N 1
ATOM 1497 C CA . SER B 1 56 ? 0.944 13.789 -9.336 1 93.69 56 SER B CA 1
ATOM 1498 C C . SER B 1 56 ? -0.372 13.055 -9.57 1 93.69 56 SER B C 1
ATOM 1500 O O . SER B 1 56 ? -0.918 13.094 -10.68 1 93.69 56 SER B O 1
ATOM 1502 N N . VAL B 1 57 ? -0.845 12.5 -8.508 1 92.19 57 VAL B N 1
ATOM 1503 C CA . VAL B 1 57 ? -2.154 11.859 -8.57 1 92.19 57 VAL B CA 1
ATOM 1504 C C . VAL B 1 57 ? -3.227 12.906 -8.875 1 92.19 57 VAL B C 1
ATOM 1506 O O . VAL B 1 57 ? -3.336 13.914 -8.164 1 92.19 57 VAL B O 1
ATOM 1509 N N . VAL B 1 58 ? -4.004 12.625 -9.953 1 89.75 58 VAL B N 1
ATOM 1510 C CA . VAL B 1 58 ? -4.984 13.625 -10.359 1 89.75 58 VAL B CA 1
ATOM 1511 C C . VAL B 1 58 ? -6.387 13.016 -10.312 1 89.75 58 VAL B C 1
ATOM 1513 O O . VAL B 1 58 ? -7.383 13.742 -10.344 1 89.75 58 VAL B O 1
ATOM 1516 N N . VAL B 1 59 ? -6.512 11.758 -10.148 1 91.56 59 VAL B N 1
ATOM 1517 C CA . VAL B 1 59 ? -7.797 11.07 -10.102 1 91.56 59 VAL B CA 1
ATOM 1518 C C . VAL B 1 59 ? -8.336 11.07 -8.672 1 91.56 59 VAL B C 1
ATOM 1520 O O . VAL B 1 59 ? -7.578 10.883 -7.719 1 91.56 59 VAL B O 1
ATOM 1523 N N . SER B 1 60 ? -9.594 11.25 -8.547 1 94 60 SER B N 1
ATOM 1524 C CA . SER B 1 60 ? -10.219 11.219 -7.223 1 94 60 SER B CA 1
ATOM 1525 C C . SER B 1 60 ? -11.594 10.578 -7.281 1 94 60 SER B C 1
ATOM 1527 O O . SER B 1 60 ? -12.195 10.477 -8.352 1 94 60 SER B O 1
ATOM 1529 N N . ASN B 1 61 ? -11.984 10.078 -6.242 1 92.31 61 ASN B N 1
ATOM 1530 C CA . ASN B 1 61 ? -13.305 9.492 -6.055 1 92.31 61 ASN B CA 1
ATOM 1531 C C . ASN B 1 61 ? -14.008 10.07 -4.832 1 92.31 61 ASN B C 1
ATOM 1533 O O . ASN B 1 61 ? -13.375 10.32 -3.805 1 92.31 61 ASN B O 1
ATOM 1537 N N . PRO B 1 62 ? -15.273 10.289 -4.988 1 90.81 62 PRO B N 1
ATOM 1538 C CA . PRO B 1 62 ? -15.992 10.82 -3.828 1 90.81 62 PRO B CA 1
ATOM 1539 C C . PRO B 1 62 ? -16.156 9.789 -2.709 1 90.81 62 PRO B C 1
ATOM 1541 O O . PRO B 1 62 ? -16.594 8.672 -2.957 1 90.81 62 PRO B O 1
ATOM 1544 N N . VAL B 1 63 ? -15.781 10.141 -1.479 1 87 63 VAL B N 1
ATOM 1545 C CA . VAL B 1 63 ? -15.961 9.352 -0.266 1 87 63 VAL B CA 1
ATOM 1546 C C . VAL B 1 63 ? -16.406 10.25 0.881 1 87 63 VAL B C 1
ATOM 1548 O O . VAL B 1 63 ? -15.68 11.156 1.296 1 87 63 VAL B O 1
ATOM 1551 N N . ASP B 1 64 ? -17.547 10.031 1.329 1 84.94 64 ASP B N 1
ATOM 1552 C CA . ASP B 1 64 ? -18.094 10.781 2.459 1 84.94 64 ASP B CA 1
ATOM 1553 C C . ASP B 1 64 ? -17.969 12.281 2.24 1 84.94 64 ASP B C 1
ATOM 1555 O O . ASP B 1 64 ? -17.453 13 3.096 1 84.94 64 ASP B O 1
ATOM 1559 N N . GLY B 1 65 ? -18.219 12.781 1.135 1 84.94 65 GLY B N 1
ATOM 1560 C CA . GLY B 1 65 ? -18.297 14.211 0.852 1 84.94 65 GLY B CA 1
ATOM 1561 C C . GLY B 1 65 ? -16.953 14.812 0.459 1 84.94 65 GLY B C 1
ATOM 1562 O O . GLY B 1 65 ? -16.844 16.031 0.273 1 84.94 65 GLY B O 1
ATOM 1563 N N . HIS B 1 66 ? -15.977 14.031 0.366 1 90.12 66 HIS B N 1
ATOM 1564 C CA . HIS B 1 66 ? -14.656 14.492 -0.05 1 90.12 66 HIS B CA 1
ATOM 1565 C C . HIS B 1 66 ? -14.211 13.805 -1.333 1 90.12 66 HIS B C 1
ATOM 1567 O O . HIS B 1 66 ? -14.586 12.664 -1.594 1 90.12 66 HIS B O 1
ATOM 1573 N N . ASP B 1 67 ? -13.422 14.477 -2.07 1 92.12 67 ASP B N 1
ATOM 1574 C CA . ASP B 1 67 ? -12.766 13.867 -3.221 1 92.12 67 ASP B CA 1
ATOM 1575 C C . ASP B 1 67 ? -11.422 13.266 -2.824 1 92.12 67 ASP B C 1
ATOM 1577 O O . ASP B 1 67 ? -10.422 13.977 -2.695 1 92.12 67 ASP B O 1
ATOM 1581 N N . VAL B 1 68 ? -11.461 12.016 -2.756 1 94.12 68 VAL B N 1
ATOM 1582 C CA . VAL B 1 68 ? -10.281 11.312 -2.277 1 94.12 68 VAL B CA 1
ATOM 1583 C C . VAL B 1 68 ? -9.414 10.883 -3.463 1 94.12 68 VAL B C 1
ATOM 1585 O O . VAL B 1 68 ? -9.906 10.219 -4.383 1 94.12 68 VAL B O 1
ATOM 1588 N N . PRO B 1 69 ? -8.148 11.273 -3.436 1 96.44 69 PRO B N 1
ATOM 1589 C CA . PRO B 1 69 ? -7.27 10.867 -4.531 1 96.44 69 PRO B CA 1
ATOM 1590 C C . PRO B 1 69 ? -7.082 9.352 -4.609 1 96.44 69 PRO B C 1
ATOM 1592 O O . PRO B 1 69 ? -7.004 8.68 -3.576 1 96.44 69 PRO B O 1
ATOM 1595 N N . VAL B 1 70 ? -7 8.781 -5.793 1 97.31 70 VAL B N 1
ATOM 1596 C CA . VAL B 1 70 ? -6.727 7.371 -6.047 1 97.31 70 VAL B CA 1
ATOM 1597 C C . VAL B 1 70 ? -5.641 7.238 -7.109 1 97.31 70 VAL B C 1
ATOM 1599 O O . VAL B 1 70 ? -5.801 7.711 -8.234 1 97.31 70 VAL B O 1
ATOM 1602 N N . PRO B 1 71 ? -4.559 6.668 -6.781 1 97.75 71 PRO B N 1
ATOM 1603 C CA . PRO B 1 71 ? -4.254 5.906 -5.57 1 97.75 71 PRO B CA 1
ATOM 1604 C C . PRO B 1 71 ? -3.834 6.793 -4.402 1 97.75 71 PRO B C 1
ATOM 1606 O O . PRO B 1 71 ? -3.516 7.969 -4.602 1 97.75 71 PRO B O 1
ATOM 1609 N N . HIS B 1 72 ? -3.977 6.297 -3.219 1 98.75 72 HIS B N 1
ATOM 1610 C CA . HIS B 1 72 ? -3.328 6.836 -2.029 1 98.75 72 HIS B CA 1
ATOM 1611 C C . HIS B 1 72 ? -2.979 5.73 -1.042 1 98.75 72 HIS B C 1
ATOM 1613 O O . HIS B 1 72 ? -3.5 4.617 -1.139 1 98.75 72 HIS B O 1
ATOM 1619 N N . PHE B 1 73 ? -2.051 6.043 -0.136 1 98.88 73 PHE B N 1
ATOM 1620 C CA . PHE B 1 73 ? -1.635 5.02 0.812 1 98.88 73 PHE B CA 1
ATOM 1621 C C . PHE B 1 73 ? -1.23 5.641 2.143 1 98.88 73 PHE B C 1
ATOM 1623 O O . PHE B 1 73 ? -1.033 6.855 2.23 1 98.88 73 PHE B O 1
ATOM 1630 N N . GLY B 1 74 ? -1.128 4.812 3.115 1 98.81 74 GLY B N 1
ATOM 1631 C CA . GLY B 1 74 ? -0.695 5.207 4.445 1 98.81 74 GLY B CA 1
ATOM 1632 C C . GLY B 1 74 ? -0.858 4.109 5.48 1 98.81 74 GLY B C 1
ATOM 1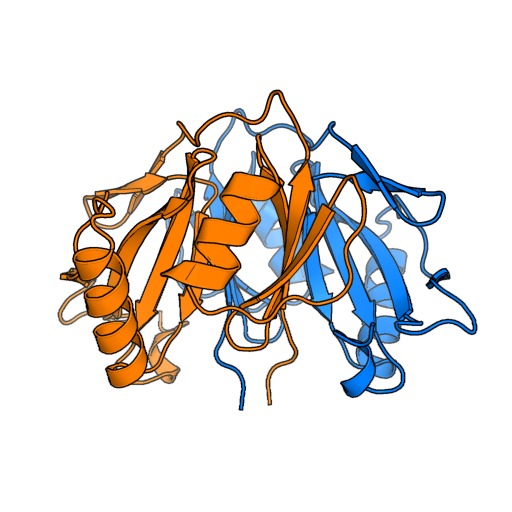633 O O . GLY B 1 74 ? -0.666 2.932 5.176 1 98.81 74 GLY B O 1
ATOM 1634 N N . VAL B 1 75 ? -1.045 4.488 6.75 1 98.75 75 VAL B N 1
ATOM 1635 C CA . VAL B 1 75 ? -1.122 3.541 7.859 1 98.75 75 VAL B CA 1
ATOM 1636 C C . VAL B 1 75 ? -2.25 3.947 8.805 1 98.75 75 VAL B C 1
ATOM 1638 O O . VAL B 1 75 ? -2.506 5.137 9 1 98.75 75 VAL B O 1
ATOM 1641 N N . VAL B 1 76 ? -2.926 2.99 9.32 1 98.5 76 VAL B N 1
ATOM 1642 C CA . VAL B 1 76 ? -3.863 3.207 10.422 1 98.5 76 VAL B CA 1
ATOM 1643 C C . VAL B 1 76 ? -3.105 3.264 11.742 1 98.5 76 VAL B C 1
ATOM 1645 O O . VAL B 1 76 ? -2.695 2.23 12.273 1 98.5 76 VAL B O 1
ATOM 1648 N N . LEU B 1 77 ? -2.965 4.449 12.273 1 98.12 77 LEU B N 1
ATOM 1649 C CA . LEU B 1 77 ? -2.133 4.668 13.453 1 98.12 77 LEU B CA 1
ATOM 1650 C C . LEU B 1 77 ? -2.98 4.699 14.719 1 98.12 77 LEU B C 1
ATOM 1652 O O . LEU B 1 77 ? -4.211 4.754 14.648 1 98.12 77 LEU B O 1
ATOM 1656 N N . THR B 1 78 ? -2.27 4.551 15.867 1 97 78 THR B N 1
ATOM 1657 C CA . THR B 1 78 ? -2.949 4.926 17.094 1 97 78 THR B CA 1
ATOM 1658 C C . THR B 1 78 ? -3.242 6.422 17.125 1 97 78 THR B C 1
ATOM 1660 O O . THR B 1 78 ? -2.572 7.203 16.438 1 97 78 THR B O 1
ATOM 1663 N N . MET B 1 79 ? -4.25 6.812 17.984 1 96.31 79 MET B N 1
ATOM 1664 C CA . MET B 1 79 ? -4.641 8.219 18.016 1 96.31 79 MET B CA 1
ATOM 1665 C C . MET B 1 79 ? -3.465 9.094 18.438 1 96.31 79 MET B C 1
ATOM 1667 O O . MET B 1 79 ? -3.191 10.117 17.812 1 96.31 79 MET B O 1
ATOM 1671 N N . PRO B 1 80 ? -2.641 8.711 19.438 1 97.25 80 PRO B N 1
ATOM 1672 C CA . PRO B 1 80 ? -1.493 9.555 19.781 1 97.25 80 PRO B CA 1
ATOM 1673 C C . PRO B 1 80 ? -0.459 9.641 18.656 1 97.25 80 PRO B C 1
ATOM 1675 O O . PRO B 1 80 ? 0.08 10.719 18.391 1 97.25 80 PRO B O 1
ATOM 1678 N N . ASP B 1 81 ? -0.156 8.523 17.984 1 97.31 81 ASP B N 1
ATOM 1679 C CA . ASP B 1 81 ? 0.809 8.531 16.891 1 97.31 81 ASP B CA 1
ATOM 1680 C C . ASP B 1 81 ? 0.295 9.359 15.711 1 97.31 81 ASP B C 1
ATOM 1682 O O . ASP B 1 81 ? 1.075 10.016 15.023 1 97.31 81 ASP B O 1
ATOM 1686 N N . TRP B 1 82 ? -1.027 9.242 15.492 1 98 82 TRP B N 1
ATOM 1687 C CA . TRP B 1 82 ? -1.671 10.008 14.43 1 98 82 TRP B CA 1
ATOM 1688 C C . TRP B 1 82 ? -1.553 11.5 14.695 1 98 82 TRP B C 1
ATOM 1690 O O . TRP B 1 82 ? -1.199 12.266 13.797 1 98 82 TRP B O 1
ATOM 1700 N N . GLN B 1 83 ? -1.775 11.914 15.93 1 98 83 GLN B N 1
ATOM 1701 C CA . GLN B 1 83 ? -1.677 13.32 16.312 1 98 83 GLN B CA 1
ATOM 1702 C C . GLN B 1 83 ? -0.237 13.812 16.219 1 98 83 GLN B C 1
ATOM 1704 O O . GLN B 1 83 ? 0.008 14.93 15.758 1 98 83 GLN B O 1
ATOM 1709 N N . ALA B 1 84 ? 0.658 12.977 16.594 1 98.19 84 ALA B N 1
ATOM 1710 C CA . ALA B 1 84 ? 2.072 13.328 16.5 1 98.19 84 ALA B CA 1
ATOM 1711 C C . ALA B 1 84 ? 2.5 13.531 15.055 1 98.19 84 ALA B C 1
ATOM 1713 O O . ALA B 1 84 ? 3.258 14.445 14.742 1 98.19 84 ALA B O 1
ATOM 1714 N N . LEU B 1 85 ? 2.031 12.648 14.211 1 98.12 85 LEU B N 1
ATOM 1715 C CA . LEU B 1 85 ? 2.361 12.773 12.797 1 98.12 85 LEU B CA 1
ATOM 1716 C C . LEU B 1 85 ? 1.763 14.047 12.211 1 98.12 85 LEU B C 1
ATOM 1718 O O . LEU B 1 85 ? 2.418 14.742 11.43 1 98.12 85 LEU B O 1
ATOM 1722 N N . ALA B 1 86 ? 0.533 14.328 12.516 1 98.19 86 ALA B N 1
ATOM 1723 C CA . ALA B 1 86 ? -0.107 15.555 12.055 1 98.19 86 ALA B CA 1
ATOM 1724 C C . ALA B 1 86 ? 0.716 16.781 12.43 1 98.19 86 ALA B C 1
ATOM 1726 O O . ALA B 1 86 ? 0.944 17.672 11.602 1 98.19 86 ALA B O 1
ATOM 1727 N N . ALA B 1 87 ? 1.14 16.812 13.625 1 98.06 87 ALA B N 1
ATOM 1728 C CA . ALA B 1 87 ? 1.942 17.922 14.117 1 98.06 87 ALA B CA 1
ATOM 1729 C C . ALA B 1 87 ? 3.266 18.031 13.359 1 98.06 87 ALA B C 1
ATOM 1731 O O . ALA B 1 87 ? 3.721 19.125 13.031 1 98.06 87 ALA B O 1
ATOM 1732 N N . ARG B 1 88 ? 3.855 16.906 13.148 1 97.88 88 ARG B N 1
ATOM 1733 C CA . ARG B 1 88 ? 5.125 16.859 12.43 1 97.88 88 ARG B CA 1
ATOM 1734 C C . ARG B 1 88 ? 4.969 17.391 11.008 1 97.88 88 ARG B C 1
ATOM 1736 O O . ARG B 1 88 ? 5.812 18.141 10.531 1 97.88 88 ARG B O 1
ATOM 1743 N N . VAL B 1 89 ? 3.951 16.969 10.336 1 97.75 89 VAL B N 1
ATOM 1744 C CA . VAL B 1 89 ? 3.668 17.375 8.969 1 97.75 89 VAL B CA 1
ATOM 1745 C C . VAL B 1 89 ? 3.418 18.891 8.922 1 97.75 89 VAL B C 1
ATOM 1747 O O . VAL B 1 89 ? 3.959 19.578 8.062 1 97.75 89 VAL B O 1
ATOM 1750 N N . GLU B 1 90 ? 2.652 19.359 9.805 1 97.19 90 GLU B N 1
ATOM 1751 C CA . GLU B 1 90 ? 2.375 20.781 9.898 1 97.19 90 GLU B CA 1
ATOM 1752 C C . GLU B 1 90 ? 3.65 21.578 10.164 1 97.19 90 GLU B C 1
ATOM 1754 O O . GLU B 1 90 ? 3.898 22.594 9.516 1 97.19 90 GLU B O 1
ATOM 1759 N N . ALA B 1 91 ? 4.445 21.125 11.016 1 97.56 91 ALA B N 1
ATOM 1760 C CA . ALA B 1 91 ? 5.68 21.812 11.391 1 97.56 91 ALA B CA 1
ATOM 1761 C C . ALA B 1 91 ? 6.656 21.859 10.219 1 97.56 91 ALA B C 1
ATOM 1763 O O . ALA B 1 91 ? 7.453 22.797 10.117 1 97.56 91 ALA B O 1
ATOM 1764 N N . ALA B 1 92 ? 6.574 20.875 9.422 1 97.81 92 ALA B N 1
ATOM 1765 C CA . ALA B 1 92 ? 7.453 20.812 8.258 1 97.81 92 ALA B CA 1
ATOM 1766 C C . ALA B 1 92 ? 6.969 21.734 7.141 1 97.81 92 ALA B C 1
ATOM 1768 O O . ALA B 1 92 ? 7.629 21.875 6.109 1 97.81 92 ALA B O 1
ATOM 1769 N N . GLY B 1 93 ? 5.766 22.312 7.266 1 97.31 93 GLY B N 1
ATOM 1770 C CA . GLY B 1 93 ? 5.227 23.234 6.281 1 97.31 93 GLY B CA 1
ATOM 1771 C C . GLY B 1 93 ? 4.539 22.547 5.125 1 97.31 93 GLY B C 1
ATOM 1772 O O . GLY B 1 93 ? 4.344 23.141 4.062 1 97.31 93 GLY B O 1
ATOM 1773 N N . ILE B 1 94 ? 4.199 21.297 5.285 1 97.19 94 ILE B N 1
ATOM 1774 C CA . ILE B 1 94 ? 3.508 20.547 4.246 1 97.19 94 ILE B CA 1
ATOM 1775 C C . ILE B 1 94 ? 2.012 20.844 4.301 1 97.19 94 ILE B C 1
ATOM 1777 O O . ILE B 1 94 ? 1.395 20.781 5.363 1 97.19 94 ILE B O 1
ATOM 1781 N N . THR B 1 95 ? 1.496 21.219 3.156 1 96.88 95 THR B N 1
ATOM 1782 C CA . THR B 1 95 ? 0.072 21.531 3.072 1 96.88 95 THR B CA 1
ATOM 1783 C C . THR B 1 95 ? -0.752 20.25 3.061 1 96.88 95 THR B C 1
ATOM 1785 O O . THR B 1 95 ? -0.44 19.297 2.324 1 96.88 95 THR B O 1
ATOM 1788 N N . PHE B 1 96 ? -1.809 20.312 3.852 1 97.44 96 PHE B N 1
ATOM 1789 C CA . PHE B 1 96 ? -2.74 19.203 3.836 1 97.44 96 PHE B CA 1
ATOM 1790 C C . PHE B 1 96 ? -3.717 19.312 2.674 1 97.44 96 PHE B C 1
ATOM 1792 O O . PHE B 1 96 ? -4.27 20.391 2.432 1 97.44 96 PHE B O 1
ATOM 1799 N N . GLY B 1 97 ? -3.883 18.328 1.88 1 94.75 97 GLY B N 1
ATOM 1800 C CA . GLY B 1 97 ? -4.996 18.281 0.946 1 94.75 97 GLY B CA 1
ATOM 1801 C C . GLY B 1 97 ? -6.348 18.219 1.631 1 94.75 97 GLY B C 1
ATOM 1802 O O . GLY B 1 97 ? -7.273 18.938 1.253 1 94.75 97 GLY B O 1
ATOM 1803 N N . ILE B 1 98 ? -6.41 17.281 2.555 1 94.81 98 ILE B N 1
ATOM 1804 C CA . ILE B 1 98 ? -7.504 17.203 3.514 1 94.81 98 ILE B CA 1
ATOM 1805 C C . ILE B 1 98 ? -6.953 17.281 4.938 1 94.81 98 ILE B C 1
ATOM 1807 O O . ILE B 1 98 ? -6.258 16.359 5.391 1 94.81 98 ILE B O 1
ATOM 1811 N N . ALA B 1 99 ? -7.262 18.328 5.645 1 96.56 99 ALA B N 1
ATOM 1812 C CA . ALA B 1 99 ? -6.719 18.578 6.98 1 96.56 99 ALA B CA 1
ATOM 1813 C C . ALA B 1 99 ? -7.23 17.547 7.977 1 96.56 99 ALA B C 1
ATOM 1815 O O . ALA B 1 99 ? -8.289 16.938 7.773 1 96.56 99 ALA B O 1
ATOM 1816 N N . PRO B 1 100 ? -6.414 17.297 9.039 1 97.44 100 PRO B N 1
ATOM 1817 C CA . PRO B 1 100 ? -6.859 16.359 10.062 1 97.44 100 PRO B CA 1
ATOM 1818 C C . PRO B 1 100 ? -8.281 16.641 10.539 1 97.44 100 PRO B C 1
ATOM 1820 O O . PRO B 1 100 ? -8.602 17.766 10.938 1 97.44 100 PRO B O 1
ATOM 1823 N N . HIS B 1 101 ? -9.086 15.586 10.414 1 95.81 101 HIS B N 1
ATOM 1824 C CA . HIS B 1 101 ? -10.461 15.711 10.891 1 95.81 101 HIS B CA 1
ATOM 1825 C C . HIS B 1 101 ? -11.07 14.336 11.164 1 95.81 101 HIS B C 1
ATOM 1827 O O . HIS B 1 101 ? -10.461 13.312 10.867 1 95.81 101 HIS B O 1
ATOM 1833 N N . ILE B 1 102 ? -12.258 14.336 11.773 1 93.44 102 ILE B N 1
ATOM 1834 C CA . ILE B 1 102 ? -13 13.109 12.039 1 93.44 102 ILE B CA 1
ATOM 1835 C C . ILE B 1 102 ? -13.961 12.828 10.891 1 93.44 102 ILE B C 1
ATOM 1837 O O . ILE B 1 102 ? -14.68 13.719 10.438 1 93.44 102 ILE B O 1
ATOM 1841 N N . ARG B 1 103 ? -13.961 11.594 10.422 1 90.31 103 ARG B N 1
ATOM 1842 C CA . ARG B 1 103 ? -14.859 11.133 9.367 1 90.31 103 ARG B CA 1
ATOM 1843 C C . ARG B 1 103 ? -15.836 10.094 9.906 1 90.31 103 ARG B C 1
ATOM 1845 O O . ARG B 1 103 ? -15.516 9.336 10.828 1 90.31 103 ARG B O 1
ATOM 1852 N N . PHE B 1 104 ? -17.047 10.016 9.289 1 87.06 104 PHE B N 1
ATOM 1853 C CA . PHE B 1 104 ? -18.109 9.07 9.641 1 87.06 104 PHE B CA 1
ATOM 1854 C C . PHE B 1 104 ? -18.5 9.234 11.102 1 87.06 104 PHE B C 1
ATOM 1856 O O . PHE B 1 104 ? -18.688 8.242 11.812 1 87.06 104 PHE B O 1
ATOM 1863 N N . LYS B 1 105 ? -18.453 10.469 11.57 1 86.25 105 LYS B N 1
ATOM 1864 C CA . LYS B 1 105 ? -18.766 10.766 12.961 1 86.25 105 LYS B CA 1
ATOM 1865 C C . LYS B 1 105 ? -20.078 10.109 13.383 1 86.25 105 LYS B C 1
ATOM 1867 O O . LYS B 1 105 ? -21.109 10.297 12.734 1 86.25 105 LYS B O 1
ATOM 1872 N N . GLY B 1 106 ? -20.016 9.336 14.414 1 85.69 106 GLY B N 1
ATOM 1873 C CA . GLY B 1 106 ? -21.203 8.711 14.977 1 85.69 106 GLY B CA 1
ATOM 1874 C C . GLY B 1 106 ? -21.625 7.469 14.227 1 85.69 106 GLY B C 1
ATOM 1875 O O . GLY B 1 106 ? -22.641 6.848 14.57 1 85.69 106 GLY B O 1
ATOM 1876 N N . GLN B 1 107 ? -21 7.039 13.148 1 85.06 107 GLN B N 1
ATOM 1877 C CA . GLN B 1 107 ? -21.297 5.883 12.32 1 85.06 107 GLN B CA 1
ATOM 1878 C C . GLN B 1 107 ? -20.234 4.805 12.461 1 85.06 107 GLN B C 1
ATOM 1880 O O . GLN B 1 107 ? -19.141 5.066 12.969 1 85.06 107 GLN B O 1
ATOM 1885 N N . PRO B 1 108 ? -20.672 3.574 12.109 1 84.19 108 PRO B N 1
ATOM 1886 C CA . PRO B 1 108 ? -19.625 2.557 12.023 1 84.19 108 PRO B CA 1
ATOM 1887 C C . PRO B 1 108 ? -18.453 2.998 11.156 1 84.19 108 PRO B C 1
ATOM 1889 O O . PRO B 1 108 ? -18.656 3.541 10.07 1 84.19 108 PRO B O 1
ATOM 1892 N N . GLY B 1 109 ? -17.219 2.838 11.766 1 84.88 109 GLY B N 1
ATOM 1893 C CA . GLY B 1 109 ? -16.031 3.184 10.992 1 84.88 109 GLY B CA 1
ATOM 1894 C C . GLY B 1 109 ? -15.562 4.605 11.234 1 84.88 109 GLY B C 1
ATOM 1895 O O . GLY B 1 109 ? -14.734 5.121 10.484 1 84.88 109 GLY B O 1
ATOM 1896 N N . GLU B 1 110 ? -16.266 5.266 12.234 1 89.56 110 GLU B N 1
ATOM 1897 C CA . GLU B 1 110 ? -15.734 6.574 12.617 1 89.56 110 GLU B CA 1
ATOM 1898 C C . GLU B 1 110 ? -14.219 6.547 12.758 1 89.56 110 GLU B C 1
ATOM 1900 O O . GLU B 1 110 ? -13.664 5.629 13.359 1 89.56 110 GLU B O 1
ATOM 1905 N N . GLN B 1 111 ? -13.594 7.551 12.062 1 94.56 111 GLN B N 1
ATOM 1906 C CA . GLN B 1 111 ? -12.133 7.559 12.016 1 94.56 111 GLN B CA 1
ATOM 1907 C C . GLN B 1 111 ? -11.594 8.984 11.914 1 94.56 111 GLN B C 1
ATOM 1909 O O . GLN B 1 111 ? -12.258 9.859 11.359 1 94.56 111 GLN B O 1
ATOM 1914 N N . ALA B 1 112 ? -10.461 9.188 12.516 1 96.94 112 ALA B N 1
ATOM 1915 C CA . ALA B 1 112 ? -9.672 10.375 12.203 1 96.94 112 ALA B CA 1
ATOM 1916 C C . ALA B 1 112 ? -8.867 10.172 10.922 1 96.94 112 ALA B C 1
ATOM 1918 O O . ALA B 1 112 ? -8.328 9.086 10.68 1 96.94 112 ALA B O 1
ATOM 1919 N N . THR B 1 113 ? -8.82 11.18 10.062 1 97.62 113 THR B N 1
ATOM 1920 C CA . THR B 1 113 ? -8.094 11.023 8.805 1 97.62 113 THR B CA 1
ATOM 1921 C C . THR B 1 113 ? -7.426 12.336 8.398 1 97.62 113 THR B C 1
ATOM 1923 O O . THR B 1 113 ? -7.816 13.406 8.867 1 97.62 113 THR B O 1
ATOM 1926 N N . MET B 1 114 ? -6.398 12.234 7.645 1 98.31 114 MET B N 1
ATOM 1927 C CA . MET B 1 114 ? -5.707 13.359 7.016 1 98.31 114 MET B CA 1
ATOM 1928 C C . MET B 1 114 ? -5.043 12.922 5.711 1 98.31 114 MET B C 1
ATOM 1930 O O . MET B 1 114 ? -4.641 11.766 5.57 1 98.31 114 MET B O 1
ATOM 1934 N N . PHE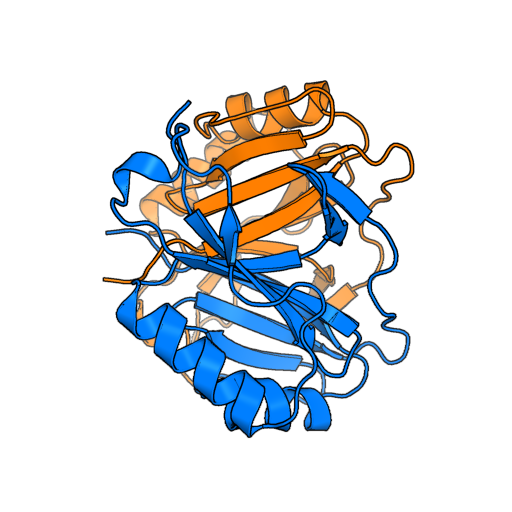 B 1 115 ? -4.965 13.891 4.789 1 98.31 115 PHE B N 1
ATOM 1935 C CA . PHE B 1 115 ? -4.297 13.648 3.516 1 98.31 115 PHE B CA 1
ATOM 1936 C C . PHE B 1 115 ? -3.236 14.711 3.25 1 98.31 115 PHE B C 1
ATOM 1938 O O . PHE B 1 115 ? -3.465 15.898 3.492 1 98.31 115 PHE B O 1
ATOM 1945 N N . PHE B 1 116 ? -2.15 14.289 2.732 1 98.38 116 PHE B N 1
ATOM 1946 C CA . PHE B 1 116 ? -1.146 15.18 2.154 1 98.38 116 PHE B CA 1
ATOM 1947 C C . PHE B 1 116 ? -0.351 14.461 1.07 1 98.38 116 PHE B C 1
ATOM 1949 O O . PHE B 1 116 ? -0.61 13.297 0.773 1 98.38 116 PHE B O 1
ATOM 1956 N N . ARG B 1 117 ? 0.548 15.188 0.396 1 98.38 117 ARG B N 1
ATOM 1957 C CA . ARG B 1 117 ? 1.275 14.602 -0.726 1 98.38 117 ARG B CA 1
ATOM 1958 C C . ARG B 1 117 ? 2.779 14.625 -0.474 1 98.38 117 ARG B C 1
ATOM 1960 O O . ARG B 1 117 ? 3.287 15.516 0.21 1 98.38 117 ARG B O 1
ATOM 1967 N N . ASP B 1 118 ? 3.438 13.594 -0.95 1 98.56 118 ASP B N 1
ATOM 1968 C CA . ASP B 1 118 ? 4.895 13.664 -0.962 1 98.56 118 ASP B CA 1
ATOM 1969 C C . ASP B 1 118 ? 5.395 14.578 -2.076 1 98.56 118 ASP B C 1
ATOM 1971 O O . ASP B 1 118 ? 4.598 15.117 -2.852 1 98.56 118 ASP B O 1
ATOM 1975 N N . PRO B 1 119 ? 6.684 14.828 -2.217 1 97.88 119 PRO B N 1
ATOM 1976 C CA . PRO B 1 119 ? 7.207 15.781 -3.191 1 97.88 119 PRO B CA 1
ATOM 1977 C C . PRO B 1 119 ? 6.922 15.375 -4.633 1 97.88 119 PRO B C 1
ATOM 1979 O O . PRO B 1 119 ? 6.988 16.203 -5.539 1 97.88 119 PRO B O 1
ATOM 1982 N N . SER B 1 120 ? 6.668 14.094 -4.898 1 98.19 120 SER B N 1
ATOM 1983 C CA . SER B 1 120 ? 6.402 13.617 -6.25 1 98.19 120 SER B CA 1
ATOM 1984 C C . SER B 1 120 ? 4.91 13.625 -6.559 1 98.19 120 SER B C 1
ATOM 1986 O O . SER B 1 120 ? 4.5 13.289 -7.672 1 98.19 120 SER B O 1
ATOM 1988 N N . GLY B 1 121 ? 4.078 14 -5.582 1 97.88 121 GLY B N 1
ATOM 1989 C CA . GLY B 1 121 ? 2.646 14.133 -5.812 1 97.88 121 GLY B CA 1
ATOM 1990 C C . GLY B 1 121 ? 1.865 12.883 -5.441 1 97.88 121 GLY B C 1
ATOM 1991 O O . GLY B 1 121 ? 0.665 12.797 -5.711 1 97.88 121 GLY B O 1
ATOM 1992 N N . ASN B 1 122 ? 2.512 11.867 -4.855 1 98.44 122 ASN B N 1
ATOM 1993 C CA . ASN B 1 122 ? 1.783 10.734 -4.297 1 98.44 122 ASN B CA 1
ATOM 1994 C C . ASN B 1 122 ? 0.92 11.148 -3.109 1 98.44 122 ASN B C 1
ATOM 1996 O O . ASN B 1 122 ? 1.362 11.922 -2.256 1 98.44 122 ASN B O 1
ATOM 2000 N N . ALA B 1 123 ? -0.278 10.648 -3.096 1 98.62 123 ALA B N 1
ATOM 2001 C CA . ALA B 1 123 ? -1.196 10.992 -2.014 1 98.62 123 ALA B CA 1
ATOM 2002 C C . ALA B 1 123 ? -1.062 10.023 -0.848 1 98.62 123 ALA B C 1
ATOM 2004 O O . ALA B 1 123 ? -1.062 8.805 -1.046 1 98.62 123 ALA B O 1
ATOM 2005 N N . LEU B 1 124 ? -0.911 10.562 0.328 1 98.81 124 LEU B N 1
ATOM 2006 C CA . LEU B 1 124 ? -0.821 9.789 1.558 1 98.81 124 LEU B CA 1
ATOM 2007 C C . LEU B 1 124 ? -2.029 10.039 2.453 1 98.81 124 LEU B C 1
ATOM 2009 O O . LEU B 1 124 ? -2.48 11.18 2.584 1 98.81 124 LEU B O 1
ATOM 2013 N N . GLU B 1 125 ? -2.484 9 3.066 1 98.75 125 GLU B N 1
ATOM 2014 C CA . GLU B 1 125 ? -3.582 9.086 4.027 1 98.75 125 GLU B CA 1
ATOM 2015 C C . GLU B 1 125 ? -3.25 8.328 5.312 1 98.75 125 GLU B C 1
ATOM 2017 O O . GLU B 1 125 ? -3.002 7.121 5.277 1 98.75 125 GLU B O 1
ATOM 2022 N N . PHE B 1 126 ? -3.307 9.008 6.375 1 98.75 126 PHE B N 1
ATOM 2023 C CA . PHE B 1 126 ? -3.145 8.359 7.668 1 98.75 126 PHE B CA 1
ATOM 2024 C C . PHE B 1 126 ? -4.426 8.445 8.484 1 98.75 126 PHE B C 1
ATOM 2026 O O . PHE B 1 126 ? -5.074 9.492 8.516 1 98.75 126 PHE B O 1
ATOM 2033 N N . LYS B 1 127 ? -4.73 7.348 9.086 1 98.38 127 LYS B N 1
ATOM 2034 C CA . LYS B 1 127 ? -5.992 7.215 9.805 1 98.38 127 LYS B CA 1
ATOM 2035 C C . LYS B 1 127 ? -5.754 6.816 11.258 1 98.38 127 LYS B C 1
ATOM 2037 O O . LYS B 1 127 ? -4.688 6.305 11.602 1 98.38 127 LYS B O 1
ATOM 2042 N N . ALA B 1 128 ? -6.734 7.02 12.047 1 97.81 128 ALA B N 1
ATOM 2043 C CA . ALA B 1 128 ? -6.797 6.48 13.406 1 97.81 128 ALA B CA 1
ATOM 2044 C C . ALA B 1 128 ? -8.234 6.168 13.805 1 97.81 128 ALA B C 1
ATOM 2046 O O . ALA B 1 128 ? -9.156 6.914 13.461 1 97.81 128 ALA B O 1
ATOM 2047 N N . PHE B 1 129 ? -8.367 5.113 14.508 1 94.75 129 PHE B N 1
ATOM 2048 C CA . PHE B 1 129 ? -9.656 4.684 15.023 1 94.75 129 PHE B CA 1
ATOM 2049 C C . PHE B 1 129 ? -9.648 4.641 16.547 1 94.75 129 PHE B C 1
ATOM 2051 O O . PHE B 1 129 ? -8.625 4.328 17.156 1 94.75 129 PHE B O 1
ATOM 2058 N N . ALA B 1 130 ? -10.742 4.926 17.109 1 89.25 130 ALA B N 1
ATOM 2059 C CA . ALA B 1 130 ? -10.859 4.801 18.547 1 89.25 130 ALA B CA 1
ATOM 2060 C C . ALA B 1 130 ? -10.781 3.34 18.984 1 89.25 130 ALA B C 1
ATOM 2062 O O . ALA B 1 130 ? -10.25 3.033 20.062 1 89.25 130 ALA B O 1
ATOM 2063 N N . ASP B 1 131 ? -11.258 2.508 18.172 1 89.94 131 ASP B N 1
ATOM 2064 C CA . ASP B 1 131 ? -11.281 1.061 18.359 1 89.94 131 ASP B CA 1
ATOM 2065 C C . ASP B 1 131 ? -10.93 0.339 17.062 1 89.94 131 ASP B C 1
ATOM 2067 O O . ASP B 1 131 ? -11.594 0.531 16.031 1 89.94 131 ASP B O 1
ATOM 2071 N N . ASP B 1 132 ? -9.953 -0.552 17.141 1 87.75 132 ASP B N 1
ATOM 2072 C CA . ASP B 1 132 ? -9.477 -1.241 15.938 1 87.75 132 ASP B CA 1
ATOM 2073 C C . ASP B 1 132 ? -10.586 -2.068 15.297 1 87.75 132 ASP B C 1
ATOM 2075 O O . ASP B 1 132 ? -10.539 -2.365 14.102 1 87.75 132 ASP B O 1
ATOM 2079 N N . ALA B 1 133 ? -11.547 -2.451 16.078 1 87.25 133 ALA B N 1
ATOM 2080 C CA . ALA B 1 133 ? -12.664 -3.238 15.562 1 87.25 133 ALA B CA 1
ATOM 2081 C C . ALA B 1 133 ? -13.469 -2.441 14.539 1 87.25 133 ALA B C 1
ATOM 2083 O O . ALA B 1 133 ? -14.242 -3.012 13.773 1 87.25 133 ALA B O 1
ATOM 2084 N N . MET B 1 134 ? -13.25 -1.216 14.477 1 89.31 134 MET B N 1
ATOM 2085 C CA . MET B 1 134 ? -14 -0.337 13.586 1 89.31 134 MET B CA 1
ATOM 2086 C C . MET B 1 134 ? -13.406 -0.35 12.18 1 89.31 134 MET B C 1
ATOM 2088 O O . MET B 1 134 ? -14.031 0.112 11.227 1 89.31 134 MET B O 1
ATOM 2092 N N . LEU B 1 135 ? -12.242 -0.817 12 1 91.62 135 LEU B N 1
ATOM 2093 C CA . LEU B 1 135 ? -11.516 -0.729 10.734 1 91.62 135 LEU B CA 1
ATOM 2094 C C . LEU B 1 135 ? -12.312 -1.373 9.602 1 91.62 135 LEU B C 1
ATOM 2096 O O . LEU B 1 135 ? -12.367 -0.836 8.492 1 91.62 135 LEU B O 1
ATOM 2100 N N . PHE B 1 136 ? -12.969 -2.525 9.883 1 90.12 136 PHE B N 1
ATOM 2101 C CA . PHE B 1 136 ? -13.734 -3.217 8.852 1 90.12 136 PHE B CA 1
ATOM 2102 C C . PHE B 1 136 ? -15.211 -3.303 9.234 1 90.12 136 PHE B C 1
ATOM 2104 O O . PHE B 1 136 ? -15.938 -4.148 8.719 1 90.12 136 PHE B O 1
ATOM 2111 N N . ALA B 1 137 ? -15.586 -2.506 10.266 1 88.12 137 ALA B N 1
ATOM 2112 C CA . ALA B 1 137 ? -16.969 -2.539 10.727 1 88.12 137 ALA B CA 1
ATOM 2113 C C . ALA B 1 137 ? -17.938 -2.084 9.633 1 88.12 137 ALA B C 1
ATOM 2115 O O . ALA B 1 137 ? -17.641 -1.136 8.898 1 88.12 137 ALA B O 1
ATOM 2116 N N . THR B 1 138 ? -19 -2.822 9.391 1 83.31 138 THR B N 1
ATOM 2117 C CA . THR B 1 138 ? -20 -2.49 8.391 1 83.31 138 THR B CA 1
ATOM 2118 C C . THR B 1 138 ? -21.297 -2.016 9.062 1 83.31 138 THR B C 1
ATOM 2120 O O . THR B 1 138 ? -21.594 -2.398 10.195 1 83.31 138 THR B O 1
#

Sequence (276 aa):
MIRPFHLAFPVHDLAAARAFYGGVMGCAEGRSSERWIDFDLFGHQIVAHLDPQAQSVVVSNPVDGHDVPVPHFGVVLTMPDWQALAARVEAAGITFGIAPHIRFKGQPGEQATMFFRDPSGNALEFKAFADDAMLFATMIRPFHLAFPVHDLAAARAFYGGVMGCAEGRSSERWIDFDLFGHQIVAHLDPQAQSVVVSNPVDGHDVPVPHFGVVLTMPDWQALAARVEAAGITFGIAPHIRFKGQPGEQATMFFRDPSGNALEFKAFADDAMLFAT

InterPro domains:
  IPR004360 Glyoxalase/fosfomycin resistance/dioxygenase domain [PF00903] (6-126)
  IPR029068 Glyoxalase/Bleomycin resistance protein/Dihydroxybiphenyl dioxygenase [G3DSA:3.10.180.10] (1-136)
  IPR029068 Glyoxalase/Bleomycin resistance protein/Dihydroxybiphenyl dioxygenase [SSF54593] (2-128)
  IPR037523 Vicinal oxygen chelate (VOC), core domain [PS51819] (3-129)